Protein AF-A0A358A553-F1 (afdb_monomer_lite)

Sequence (236 aa):
MTRRLEPTVLLAAISPITIALVAGAVALILLLSGSLIAAIVIGIAVYVLRVLVSRLIAAHIAALPRRIDPFALREPWRFFVRDAIRARTRFTDALTDTEPGPLRDRLLEIGESLDIGVEQAWEAAQRGQQLTDARRRIDGSQLQRQLDGLEAADPRRSGLEAQLATHGRLAEREERARSELESLDVRLDEAVARVTELGTRVGGVAELDEVAASIGFVVRELEALRLGLDDVEGAA

pLDDT: mean 80.27, std 17.83, range [30.33, 97.06]

Secondary structure (DSSP, 8-state):
---PPP--SSSSSS-HHHHHHHHHHHHHHHHHH--HHHHHHHHHHHHHHHHHHHHHHHHHHHTS-----GGGSPTTHHHHHHHHHHHHHHHHHHHHTSPSSHHHHHHHHHHHHHHHHHHHHHHHHHHHHHHHHHHHTS-HHHHHHHHHTS-TT-TTHHHHHHHHHHHHHHHHHHHHHHHHHHHHHHHHHHHHHHHHHHHHSSS-HHHHHHHHHHHHHHHHHHHHHHHHHHTTGGG-

Structure (mmCIF, N/CA/C/O backbone):
data_AF-A0A358A553-F1
#
_entry.id   AF-A0A358A553-F1
#
loop_
_atom_site.group_PDB
_atom_site.id
_atom_site.type_symbol
_atom_site.label_atom_id
_atom_site.label_alt_id
_atom_site.label_comp_id
_atom_site.label_asym_id
_atom_site.label_entity_id
_atom_site.label_seq_id
_atom_site.pdbx_PDB_ins_code
_atom_site.Cartn_x
_atom_site.Cartn_y
_atom_site.Cartn_z
_atom_site.occupancy
_atom_site.B_iso_or_equiv
_atom_site.auth_seq_id
_atom_site.auth_comp_id
_atom_site.auth_asym_id
_atom_site.auth_atom_id
_atom_site.pdbx_PDB_model_num
ATOM 1 N N . MET A 1 1 ? 32.968 -28.328 -35.755 1.00 41.06 1 MET A N 1
ATOM 2 C CA . MET A 1 1 ? 32.320 -28.462 -34.432 1.00 41.06 1 MET A CA 1
ATOM 3 C C . MET A 1 1 ? 33.381 -28.358 -33.350 1.00 41.06 1 MET A C 1
ATOM 5 O O . MET A 1 1 ? 34.004 -29.358 -33.044 1.00 41.06 1 MET A O 1
ATOM 9 N N . THR A 1 2 ? 33.604 -27.161 -32.811 1.00 46.59 2 THR A N 1
ATOM 10 C CA . THR A 1 2 ? 34.372 -26.917 -31.575 1.00 46.59 2 THR A CA 1
ATOM 11 C C . THR A 1 2 ? 34.037 -25.499 -31.105 1.00 46.59 2 THR A C 1
ATOM 13 O O . THR A 1 2 ? 34.588 -24.525 -31.609 1.00 46.59 2 THR A O 1
ATOM 16 N N . ARG A 1 3 ? 33.087 -25.352 -30.172 1.00 39.88 3 ARG A N 1
ATOM 17 C CA . ARG A 1 3 ? 32.863 -24.080 -29.466 1.00 39.88 3 ARG A CA 1
ATOM 18 C C . ARG A 1 3 ? 33.442 -24.216 -28.066 1.00 39.88 3 ARG A C 1
ATOM 20 O O . ARG A 1 3 ? 32.987 -25.047 -27.288 1.00 39.88 3 ARG A O 1
ATOM 27 N N . ARG A 1 4 ? 34.484 -23.426 -27.804 1.00 46.41 4 ARG A N 1
ATOM 28 C CA . ARG A 1 4 ? 35.053 -23.203 -26.474 1.00 46.41 4 ARG A CA 1
ATOM 29 C C . ARG A 1 4 ? 33.987 -22.538 -25.601 1.00 46.41 4 ARG A C 1
ATOM 31 O O . ARG A 1 4 ? 33.329 -21.605 -26.054 1.00 46.41 4 ARG A O 1
ATOM 38 N N . LEU A 1 5 ? 33.820 -23.044 -24.386 1.00 45.94 5 LEU A N 1
ATOM 39 C CA . LEU A 1 5 ? 33.023 -22.429 -23.331 1.00 45.94 5 LEU A CA 1
ATOM 40 C C . LEU A 1 5 ? 33.953 -21.496 -22.548 1.00 45.94 5 LEU A C 1
ATOM 42 O O . LEU A 1 5 ? 34.931 -21.971 -21.972 1.00 45.94 5 LEU A O 1
ATOM 46 N N . GLU A 1 6 ? 33.676 -20.192 -22.551 1.00 47.84 6 GLU A N 1
ATOM 47 C CA . GLU A 1 6 ? 34.288 -19.256 -21.601 1.00 47.84 6 GLU A CA 1
ATOM 48 C C . GLU A 1 6 ? 33.412 -19.173 -20.336 1.00 47.84 6 GLU A C 1
ATOM 50 O O . GLU A 1 6 ? 32.193 -19.008 -20.456 1.00 47.84 6 GLU A O 1
ATOM 55 N N . PRO A 1 7 ? 33.985 -19.329 -19.127 1.00 48.62 7 PRO A N 1
ATOM 56 C CA . PRO A 1 7 ? 33.238 -19.353 -17.880 1.00 48.62 7 PRO A CA 1
ATOM 57 C C . PRO A 1 7 ? 33.255 -17.966 -17.229 1.00 48.62 7 PRO A C 1
ATOM 59 O O . PRO A 1 7 ? 34.230 -17.601 -16.580 1.00 48.62 7 PRO A O 1
ATOM 62 N N . THR A 1 8 ? 32.170 -17.198 -17.343 1.00 49.09 8 THR A N 1
ATOM 63 C CA . THR A 1 8 ? 32.110 -15.896 -16.642 1.00 49.09 8 THR A CA 1
ATOM 64 C C . THR A 1 8 ? 30.758 -15.552 -16.023 1.00 49.09 8 THR A C 1
ATOM 66 O O . THR A 1 8 ? 30.553 -14.416 -15.615 1.00 49.09 8 THR A O 1
ATOM 69 N N . VAL A 1 9 ? 29.836 -16.512 -15.881 1.00 42.75 9 VAL A N 1
ATOM 70 C CA . VAL A 1 9 ? 28.486 -16.228 -15.336 1.00 42.75 9 VAL A CA 1
ATOM 71 C C . VAL A 1 9 ? 28.187 -16.948 -14.010 1.00 42.75 9 VAL A C 1
ATOM 73 O O . VAL A 1 9 ? 27.066 -16.914 -13.523 1.00 42.75 9 VAL A O 1
ATOM 76 N N . LEU A 1 10 ? 29.173 -17.578 -13.366 1.00 39.72 10 LEU A N 1
ATOM 77 C CA . LEU A 1 10 ? 28.919 -18.444 -12.200 1.00 39.72 10 LEU A CA 1
ATOM 78 C C . LEU A 1 10 ? 29.155 -17.831 -10.807 1.00 39.72 10 LEU A C 1
ATOM 80 O O . LEU A 1 10 ? 29.128 -18.577 -9.834 1.00 39.72 10 LEU A O 1
ATOM 84 N N . LEU A 1 11 ? 29.375 -16.518 -10.649 1.00 43.28 11 LEU A N 1
ATOM 85 C CA . LEU A 1 11 ? 29.929 -16.014 -9.375 1.00 43.28 11 LEU A CA 1
ATOM 86 C C . LEU A 1 11 ? 29.225 -14.843 -8.677 1.00 43.28 11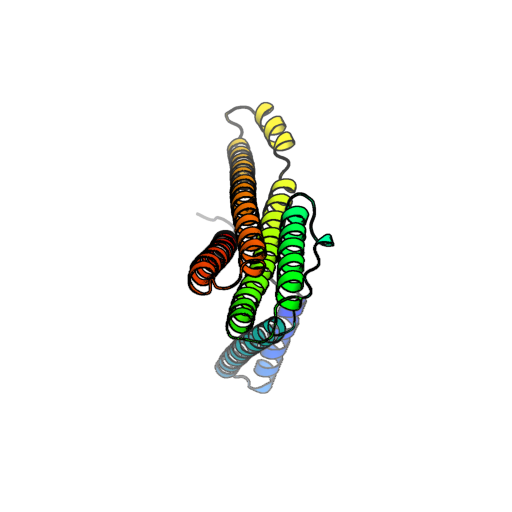 LEU A C 1
ATOM 88 O O . LEU A 1 11 ? 29.821 -14.245 -7.789 1.00 43.28 11 LEU A O 1
ATOM 92 N N . ALA A 1 12 ? 27.960 -14.544 -8.980 1.00 40.78 12 ALA A N 1
ATOM 93 C CA . ALA A 1 12 ? 27.277 -13.403 -8.346 1.00 40.78 12 ALA A CA 1
ATOM 94 C C . ALA A 1 12 ? 26.090 -13.740 -7.419 1.0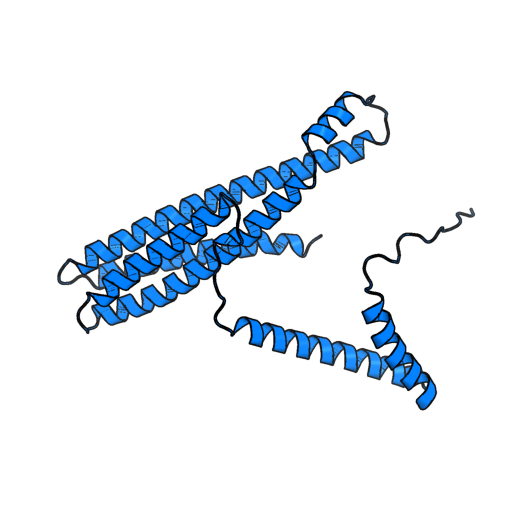0 40.78 12 ALA A C 1
ATOM 96 O O . ALA A 1 12 ? 25.469 -12.823 -6.896 1.00 40.78 12 ALA A O 1
ATOM 97 N N . ALA A 1 13 ? 25.790 -15.018 -7.156 1.00 38.72 13 ALA A N 1
ATOM 98 C CA . ALA A 1 13 ? 24.694 -15.416 -6.251 1.00 38.72 13 ALA A CA 1
ATOM 99 C C . ALA A 1 13 ? 25.147 -16.258 -5.047 1.00 38.72 13 ALA A C 1
ATOM 101 O O . ALA A 1 13 ? 24.328 -16.851 -4.348 1.00 38.72 13 ALA A O 1
ATOM 102 N N . ILE A 1 14 ? 26.453 -16.329 -4.785 1.00 47.97 14 ILE A N 1
ATOM 103 C CA . ILE A 1 14 ? 26.984 -17.148 -3.701 1.00 47.97 14 ILE A CA 1
ATOM 104 C C . ILE A 1 14 ? 27.900 -16.280 -2.847 1.00 47.97 14 ILE A C 1
ATOM 106 O O . ILE A 1 14 ? 29.027 -15.974 -3.226 1.00 47.97 14 ILE A O 1
ATOM 110 N N . SER A 1 15 ? 27.378 -15.829 -1.705 1.00 40.12 15 SER A N 1
ATOM 111 C CA . SER A 1 15 ? 28.158 -15.060 -0.740 1.00 40.12 15 SER A CA 1
ATOM 112 C C . SER A 1 15 ? 29.440 -15.838 -0.382 1.00 40.12 15 SER A C 1
ATOM 114 O O . SER A 1 15 ? 29.362 -17.004 0.015 1.00 40.12 15 SER A O 1
ATOM 116 N N . PRO A 1 16 ? 30.638 -15.241 -0.509 1.00 49.41 16 PRO A N 1
ATOM 117 C CA . PRO A 1 16 ? 31.898 -15.939 -0.241 1.00 49.41 16 PRO A CA 1
ATOM 118 C C . PRO A 1 16 ? 31.993 -16.469 1.200 1.00 49.41 16 PRO A C 1
ATOM 120 O O . PRO A 1 16 ? 32.676 -17.458 1.457 1.00 49.41 16 PRO A O 1
ATOM 123 N N . ILE A 1 17 ? 31.240 -15.878 2.132 1.00 50.25 17 ILE A N 1
ATOM 124 C CA . ILE A 1 17 ? 31.175 -16.310 3.533 1.00 50.25 17 ILE A CA 1
ATOM 125 C C . ILE A 1 17 ? 30.338 -17.595 3.687 1.00 50.25 17 ILE A C 1
ATOM 127 O O . ILE A 1 17 ? 30.673 -18.456 4.502 1.00 50.25 17 ILE A O 1
ATOM 131 N N . THR A 1 18 ? 29.283 -17.784 2.884 1.00 48.06 18 THR A N 1
ATOM 132 C CA . THR A 1 18 ? 28.439 -18.991 2.953 1.00 48.06 18 THR A CA 1
ATOM 133 C C . THR A 1 18 ? 29.083 -20.195 2.273 1.00 48.06 18 THR A C 1
ATOM 135 O O . THR A 1 18 ? 28.942 -21.305 2.788 1.00 48.06 18 THR A O 1
ATOM 138 N N . ILE A 1 19 ? 29.852 -20.000 1.191 1.00 51.81 19 ILE A N 1
ATOM 139 C CA . ILE A 1 19 ? 30.684 -21.080 0.625 1.00 51.81 19 ILE A CA 1
ATOM 140 C C . ILE A 1 19 ? 31.741 -21.505 1.637 1.00 51.81 19 ILE A C 1
ATOM 142 O O . ILE A 1 19 ? 31.897 -22.697 1.865 1.00 51.81 19 ILE A O 1
ATOM 146 N N . ALA A 1 20 ? 32.437 -20.559 2.273 1.00 51.41 20 ALA A N 1
ATOM 147 C CA . ALA A 1 20 ? 33.510 -20.882 3.210 1.00 51.41 20 ALA A CA 1
ATOM 148 C C . ALA A 1 20 ? 33.021 -21.724 4.404 1.00 51.41 20 ALA A C 1
ATOM 150 O O . ALA A 1 20 ? 33.691 -22.677 4.797 1.00 51.41 20 ALA A O 1
ATOM 151 N N . LEU A 1 21 ? 31.829 -21.436 4.941 1.00 52.09 21 LEU A N 1
ATOM 152 C CA . LEU A 1 21 ? 31.264 -22.186 6.069 1.00 52.09 21 LEU A CA 1
ATOM 153 C C . LEU A 1 21 ? 30.728 -23.571 5.672 1.00 52.09 21 LEU A C 1
ATOM 155 O O . LEU A 1 21 ? 30.962 -24.544 6.389 1.00 52.09 21 LEU A O 1
ATOM 159 N N . VAL A 1 22 ? 30.049 -23.691 4.526 1.00 49.41 22 VAL A N 1
ATOM 160 C CA . VAL A 1 22 ? 29.515 -24.984 4.054 1.00 49.41 22 VAL A CA 1
ATOM 161 C C . VAL A 1 22 ? 30.633 -25.878 3.506 1.00 49.41 22 VAL A C 1
ATOM 163 O O . VAL A 1 22 ? 30.685 -27.062 3.833 1.00 49.41 22 VAL A O 1
ATOM 166 N N . ALA A 1 23 ? 31.579 -25.321 2.746 1.00 52.16 23 ALA A N 1
ATOM 167 C CA . ALA A 1 23 ? 32.750 -26.049 2.262 1.00 52.16 23 ALA A CA 1
ATOM 168 C C . ALA A 1 23 ? 33.691 -26.445 3.410 1.00 52.16 23 ALA A C 1
ATOM 170 O O . ALA A 1 23 ? 34.224 -27.552 3.395 1.00 52.16 23 ALA A O 1
ATOM 171 N N . GLY A 1 24 ? 33.842 -25.596 4.435 1.00 52.06 24 GLY A N 1
ATOM 172 C CA . GLY A 1 24 ? 34.620 -25.907 5.636 1.00 52.06 24 GLY A CA 1
ATOM 173 C C . GLY A 1 24 ? 34.057 -27.094 6.424 1.00 52.06 24 GLY A C 1
ATOM 174 O O . GLY A 1 24 ? 34.815 -27.975 6.827 1.00 52.06 24 GLY A O 1
ATOM 175 N N . ALA A 1 25 ? 32.731 -27.176 6.578 1.00 49.19 25 ALA A N 1
ATOM 176 C CA . ALA A 1 25 ? 32.076 -28.298 7.254 1.00 49.19 25 ALA A CA 1
ATOM 177 C C . ALA A 1 25 ? 32.170 -29.610 6.451 1.00 49.19 25 ALA A C 1
ATOM 179 O O . ALA A 1 25 ? 32.475 -30.661 7.013 1.00 49.19 25 ALA A O 1
ATOM 180 N N . VAL A 1 26 ? 31.971 -29.553 5.128 1.00 50.72 26 VAL A N 1
ATOM 181 C CA . VAL A 1 26 ? 32.070 -30.726 4.238 1.00 50.72 26 VAL A CA 1
ATOM 182 C C . VAL A 1 26 ? 33.511 -31.246 4.145 1.00 50.72 26 VAL A C 1
ATOM 184 O O . VAL A 1 26 ? 33.726 -32.457 4.204 1.00 50.72 26 VAL A O 1
ATOM 187 N N . ALA A 1 27 ? 34.509 -30.357 4.073 1.00 52.94 27 ALA A N 1
ATOM 188 C CA . ALA A 1 27 ? 35.923 -30.732 4.044 1.00 52.94 27 ALA A CA 1
ATOM 189 C C . ALA A 1 27 ? 36.384 -31.387 5.357 1.00 52.94 27 ALA A C 1
ATOM 191 O O . ALA A 1 27 ? 37.086 -32.396 5.315 1.00 52.94 27 ALA A O 1
ATOM 192 N N . LEU A 1 28 ? 35.945 -30.872 6.514 1.00 50.81 28 LEU A N 1
ATOM 193 C CA . LEU A 1 28 ? 36.276 -31.432 7.830 1.00 50.81 28 LEU A CA 1
ATOM 194 C C . LEU A 1 28 ? 35.723 -32.860 8.004 1.00 50.81 28 LEU A C 1
ATOM 196 O O . LEU A 1 28 ? 36.397 -33.727 8.552 1.00 50.81 28 LEU A O 1
ATOM 200 N N . ILE A 1 29 ? 34.525 -33.132 7.478 1.00 52.00 29 ILE A N 1
ATOM 201 C CA . ILE A 1 29 ? 33.874 -34.451 7.547 1.00 52.00 29 ILE A CA 1
ATOM 202 C C . ILE A 1 29 ? 34.484 -35.449 6.552 1.00 52.00 29 ILE A C 1
ATOM 204 O O . ILE A 1 29 ? 34.657 -36.623 6.893 1.00 52.00 29 ILE A O 1
ATOM 208 N N . LEU A 1 30 ? 34.849 -35.003 5.345 1.00 53.88 30 LEU A N 1
ATOM 209 C CA . LEU A 1 30 ? 35.589 -35.822 4.375 1.00 53.88 30 LEU A CA 1
ATOM 210 C C . LEU A 1 30 ? 36.968 -36.228 4.917 1.00 53.88 30 LEU A C 1
ATOM 212 O O . LEU A 1 30 ? 37.361 -37.381 4.752 1.00 53.88 30 LEU A O 1
ATOM 216 N N . LEU A 1 31 ? 37.655 -35.318 5.621 1.00 54.09 31 LEU A N 1
ATOM 217 C CA . LEU A 1 31 ? 38.932 -35.577 6.300 1.00 54.09 31 LEU A CA 1
ATOM 218 C C . LEU A 1 31 ? 38.806 -36.554 7.481 1.00 54.09 31 LEU A C 1
ATOM 220 O O . LEU A 1 31 ? 39.703 -37.366 7.687 1.00 54.09 31 LEU A O 1
ATOM 224 N N . LEU A 1 32 ? 37.710 -36.495 8.245 1.00 55.97 32 LEU A N 1
ATOM 225 C CA . LEU A 1 32 ? 37.510 -37.326 9.442 1.00 55.97 32 LEU A CA 1
ATOM 226 C C . LEU A 1 32 ? 36.937 -38.724 9.159 1.00 55.97 32 LEU A C 1
ATOM 228 O O . LEU A 1 32 ? 37.190 -39.639 9.936 1.00 55.97 32 LEU A O 1
ATOM 232 N N . SER A 1 33 ? 36.151 -38.905 8.092 1.00 58.12 33 SER A N 1
ATOM 233 C CA . SER A 1 33 ? 35.397 -40.153 7.862 1.00 58.12 33 SER A CA 1
ATOM 234 C C . SER A 1 33 ? 35.806 -40.940 6.617 1.00 58.12 33 SER A C 1
ATOM 236 O O . SER A 1 33 ? 35.453 -42.113 6.506 1.00 58.12 33 SER A O 1
ATOM 238 N N . GLY A 1 34 ? 36.500 -40.315 5.655 1.00 60.00 34 GLY A N 1
ATOM 239 C CA . GLY A 1 34 ? 36.877 -40.940 4.381 1.00 60.00 34 GLY A CA 1
ATOM 240 C C . GLY A 1 34 ? 35.696 -41.387 3.504 1.00 60.00 34 GLY A C 1
ATOM 241 O O . GLY A 1 34 ? 35.904 -42.028 2.477 1.00 60.00 34 GLY A O 1
ATOM 242 N N . SER A 1 35 ? 34.454 -41.065 3.886 1.00 67.00 35 SER A N 1
ATOM 243 C CA . SER A 1 35 ? 33.239 -41.562 3.239 1.00 67.00 35 SER A CA 1
ATOM 244 C C . SER A 1 35 ? 32.467 -40.433 2.562 1.00 67.00 35 SER A C 1
ATOM 246 O O . SER A 1 35 ? 31.868 -39.573 3.211 1.00 67.00 35 SER A O 1
ATOM 248 N N . LEU A 1 36 ? 32.435 -40.478 1.228 1.00 67.81 36 LEU A N 1
ATOM 249 C CA . LEU A 1 36 ? 31.678 -39.544 0.389 1.00 67.81 36 LEU A CA 1
ATOM 250 C C . LEU A 1 36 ? 30.172 -39.588 0.699 1.00 67.81 36 LEU A C 1
ATOM 252 O O . LEU A 1 36 ? 29.506 -38.556 0.707 1.00 67.81 36 LEU A O 1
ATOM 256 N N . ILE A 1 37 ? 29.646 -40.775 1.011 1.00 70.81 37 ILE A N 1
ATOM 257 C CA . ILE A 1 37 ? 28.231 -40.966 1.348 1.00 70.81 37 ILE A CA 1
ATOM 258 C C . ILE A 1 37 ? 27.914 -40.287 2.687 1.00 70.81 37 ILE A C 1
ATOM 260 O O . ILE A 1 37 ? 26.914 -39.578 2.788 1.00 70.81 37 ILE A O 1
ATOM 264 N N . ALA A 1 38 ? 28.787 -40.430 3.693 1.00 65.12 38 ALA A N 1
ATOM 265 C CA . ALA A 1 38 ? 28.605 -39.774 4.989 1.00 65.12 38 ALA A CA 1
ATOM 266 C C . ALA A 1 38 ? 28.632 -38.242 4.860 1.00 65.12 38 ALA A C 1
ATOM 268 O O . ALA A 1 38 ? 27.791 -37.558 5.444 1.00 65.12 38 ALA A O 1
ATOM 269 N N . ALA A 1 39 ? 29.538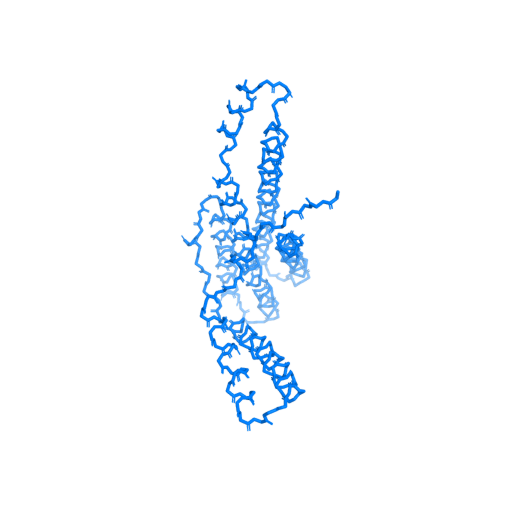 -37.703 4.038 1.00 64.44 39 ALA A N 1
ATOM 270 C CA . ALA A 1 39 ? 29.623 -36.268 3.775 1.00 64.44 39 ALA A CA 1
ATOM 271 C C . ALA A 1 39 ? 28.355 -35.710 3.102 1.00 64.44 39 ALA A C 1
ATOM 273 O O . ALA A 1 39 ? 27.862 -34.657 3.506 1.00 64.44 39 ALA A O 1
ATOM 274 N N . ILE A 1 40 ? 27.789 -36.429 2.124 1.00 68.69 40 ILE A N 1
ATOM 275 C CA . ILE A 1 40 ? 26.539 -36.035 1.453 1.00 68.69 40 ILE A CA 1
ATOM 276 C C . ILE A 1 40 ? 25.366 -36.051 2.438 1.00 68.69 40 ILE A C 1
ATOM 278 O O . ILE A 1 40 ? 24.621 -35.075 2.518 1.00 68.69 40 ILE A O 1
ATOM 282 N N . VAL A 1 41 ? 25.215 -37.125 3.220 1.00 69.88 41 VAL A N 1
ATOM 283 C CA . VAL A 1 41 ? 24.112 -37.263 4.186 1.00 69.88 41 VAL A CA 1
ATOM 284 C C . VAL A 1 41 ? 24.161 -36.154 5.236 1.00 69.88 41 VAL A C 1
ATOM 286 O O . VAL A 1 41 ? 23.136 -35.536 5.524 1.00 69.88 41 VAL A O 1
ATOM 289 N N . ILE A 1 42 ? 25.346 -35.847 5.767 1.00 70.94 42 ILE A N 1
ATOM 290 C CA . ILE A 1 42 ? 25.500 -34.780 6.761 1.00 70.94 42 ILE A CA 1
ATOM 291 C C . ILE A 1 42 ? 25.271 -33.404 6.126 1.00 70.94 42 ILE A C 1
ATOM 293 O O . ILE A 1 42 ? 24.592 -32.571 6.722 1.00 70.94 42 ILE A O 1
ATOM 297 N N . GLY A 1 43 ? 25.757 -33.168 4.904 1.00 68.69 43 GLY A N 1
ATOM 298 C CA . GLY A 1 43 ? 25.498 -31.925 4.173 1.00 68.69 43 GLY A CA 1
ATOM 299 C C . GLY A 1 43 ? 24.001 -31.666 3.968 1.00 68.69 43 GLY A C 1
ATOM 300 O O . GLY A 1 43 ? 23.520 -30.563 4.236 1.00 68.69 43 GLY A O 1
ATOM 301 N N . ILE A 1 44 ? 23.247 -32.699 3.576 1.00 72.12 44 ILE A N 1
ATOM 302 C CA . ILE A 1 44 ? 21.785 -32.630 3.445 1.00 72.12 44 ILE A CA 1
ATOM 303 C C . ILE A 1 44 ? 21.136 -32.369 4.811 1.00 72.12 44 ILE A C 1
ATOM 305 O O . ILE A 1 44 ? 20.299 -31.475 4.923 1.00 72.12 44 ILE A O 1
ATOM 309 N N . ALA A 1 45 ? 21.542 -33.091 5.859 1.00 70.25 45 ALA A N 1
ATOM 310 C CA . ALA A 1 45 ? 20.987 -32.928 7.203 1.00 70.25 45 ALA A CA 1
ATOM 311 C C . ALA A 1 45 ? 21.203 -31.509 7.758 1.00 70.25 45 ALA A C 1
ATOM 313 O O . ALA A 1 45 ? 20.274 -30.909 8.296 1.00 70.25 45 ALA A O 1
ATOM 314 N N . VAL A 1 46 ? 22.396 -30.937 7.572 1.00 77.00 46 VAL A N 1
ATOM 315 C CA . VAL A 1 46 ? 22.719 -29.560 7.976 1.00 77.00 46 VAL A CA 1
ATOM 316 C C . VAL A 1 46 ? 21.890 -28.547 7.189 1.00 77.00 46 VAL A C 1
ATOM 318 O O . VAL A 1 46 ? 21.367 -27.600 7.776 1.00 77.00 46 VAL A O 1
ATOM 321 N N . TYR A 1 47 ? 21.724 -28.741 5.877 1.00 68.94 47 TYR A N 1
ATOM 322 C CA . TYR A 1 47 ? 20.896 -27.856 5.059 1.00 68.94 47 TYR A CA 1
ATOM 323 C C . TYR A 1 47 ? 19.427 -27.884 5.501 1.00 68.94 47 TYR A C 1
ATOM 325 O O . TYR A 1 47 ? 18.835 -26.825 5.714 1.00 68.94 47 TYR A O 1
ATOM 333 N N . VAL A 1 48 ? 18.858 -29.076 5.708 1.00 76.88 48 VAL A N 1
ATOM 334 C CA . VAL A 1 48 ? 17.478 -29.247 6.191 1.00 76.88 48 VAL A CA 1
ATOM 335 C C . VAL A 1 48 ? 17.303 -28.614 7.570 1.00 76.88 48 VAL A C 1
ATOM 337 O O . VAL A 1 48 ? 16.366 -27.842 7.773 1.00 76.88 48 VAL A O 1
ATOM 340 N N . LEU A 1 49 ? 18.230 -28.867 8.497 1.00 77.25 49 LEU A N 1
ATOM 341 C CA . LEU A 1 49 ? 18.209 -28.272 9.831 1.00 77.25 49 LEU A CA 1
ATOM 342 C C . LEU A 1 49 ? 18.253 -26.742 9.763 1.00 77.25 49 LEU A C 1
ATOM 344 O O . LEU A 1 49 ? 17.470 -26.074 10.433 1.00 77.25 49 LEU A O 1
ATOM 348 N N . ARG A 1 50 ? 19.112 -26.175 8.910 1.00 78.69 50 ARG A N 1
ATOM 349 C CA . ARG A 1 50 ? 19.191 -24.725 8.700 1.00 78.69 50 ARG A CA 1
ATOM 350 C C . ARG A 1 50 ? 17.870 -24.165 8.190 1.00 78.69 50 ARG A C 1
ATOM 352 O O . ARG A 1 50 ? 17.414 -23.157 8.710 1.00 78.69 50 ARG A O 1
ATOM 359 N N . VAL A 1 51 ? 17.256 -24.803 7.193 1.00 74.88 51 VAL A N 1
ATOM 360 C CA . VAL A 1 51 ? 15.970 -24.357 6.631 1.00 74.88 51 VAL A CA 1
ATOM 361 C C . VAL A 1 51 ? 14.875 -24.376 7.699 1.00 74.88 51 VAL A C 1
ATOM 363 O O . VAL A 1 51 ? 14.113 -23.415 7.801 1.00 74.88 51 VAL A O 1
ATOM 366 N N . LEU A 1 52 ? 14.827 -25.415 8.535 1.00 78.94 52 LEU A N 1
ATOM 367 C CA . LEU A 1 52 ? 13.885 -25.501 9.654 1.00 78.94 52 LEU A CA 1
ATOM 368 C C . LEU A 1 52 ? 14.130 -24.398 10.692 1.00 78.94 52 LEU A C 1
ATOM 370 O O . LEU A 1 52 ? 13.193 -23.702 11.072 1.00 78.94 52 LEU A O 1
ATOM 374 N N . VAL A 1 53 ? 15.384 -24.176 11.093 1.00 76.31 53 VAL A N 1
ATOM 375 C CA . VAL A 1 53 ? 15.761 -23.111 12.036 1.00 76.31 53 VAL A CA 1
ATOM 376 C C . VAL A 1 53 ? 15.449 -21.726 11.467 1.00 76.31 53 VAL A C 1
ATOM 378 O O . VAL A 1 53 ? 14.878 -20.896 12.166 1.00 76.31 53 VAL A O 1
ATOM 381 N N . SER A 1 54 ? 15.752 -21.469 10.194 1.00 69.31 54 SER A N 1
ATOM 382 C CA . SER A 1 54 ? 15.418 -20.203 9.534 1.00 69.31 54 SER A CA 1
ATOM 383 C C . SER A 1 54 ? 13.910 -19.965 9.484 1.00 69.31 54 SER A C 1
ATOM 385 O O . SER A 1 54 ? 13.481 -18.841 9.724 1.00 69.31 54 SER A O 1
ATOM 387 N N . ARG A 1 55 ? 13.099 -21.003 9.239 1.00 71.94 55 ARG A N 1
ATOM 388 C CA . ARG A 1 55 ? 11.632 -20.895 9.295 1.00 71.94 55 ARG A CA 1
ATOM 389 C C . ARG A 1 55 ? 11.125 -20.600 10.705 1.00 71.94 55 ARG A C 1
ATOM 391 O O . ARG A 1 55 ? 10.256 -19.750 10.856 1.00 71.94 55 ARG A O 1
ATOM 398 N N . LEU A 1 56 ? 11.682 -21.248 11.727 1.00 68.19 56 LEU A N 1
ATOM 399 C CA . LEU A 1 56 ? 11.317 -21.000 13.126 1.00 68.19 56 LEU A CA 1
ATOM 400 C C . LEU A 1 56 ? 11.693 -19.585 13.576 1.00 68.19 56 LEU A C 1
ATOM 402 O O . LEU A 1 56 ? 10.887 -18.907 14.204 1.00 68.19 56 LEU A O 1
ATOM 406 N N . ILE A 1 57 ? 12.890 -19.115 13.220 1.00 68.94 57 ILE A N 1
ATOM 407 C CA . ILE A 1 57 ? 13.337 -17.748 13.511 1.00 68.94 57 ILE A CA 1
ATOM 408 C C . ILE A 1 57 ? 12.467 -16.733 12.764 1.00 68.94 57 ILE A C 1
ATOM 410 O O . ILE A 1 57 ? 12.046 -15.752 13.364 1.00 68.94 57 ILE A O 1
ATOM 414 N N . ALA A 1 58 ? 12.146 -16.972 11.489 1.00 63.47 58 ALA A N 1
ATOM 415 C CA . ALA A 1 58 ? 11.244 -16.109 10.730 1.00 63.47 58 ALA A CA 1
ATOM 416 C C . ALA A 1 58 ? 9.849 -16.039 11.371 1.00 63.47 58 ALA A C 1
ATOM 418 O O . ALA A 1 58 ? 9.306 -14.948 11.509 1.00 63.47 58 ALA A O 1
ATOM 419 N N . ALA A 1 59 ? 9.308 -17.172 11.833 1.00 64.62 59 ALA A N 1
ATOM 420 C CA . ALA A 1 59 ? 8.038 -17.217 12.555 1.00 64.62 59 ALA A CA 1
ATOM 421 C C . ALA A 1 59 ? 8.104 -16.474 13.901 1.00 64.62 59 ALA A C 1
ATOM 423 O O . ALA A 1 59 ? 7.175 -15.759 14.258 1.00 64.62 59 ALA A O 1
ATOM 424 N N . HIS A 1 60 ? 9.215 -16.590 14.634 1.00 54.38 60 HIS A N 1
ATOM 425 C CA . HIS A 1 60 ? 9.404 -15.891 15.906 1.00 54.38 60 HIS A CA 1
ATOM 426 C C . HIS A 1 60 ? 9.579 -14.375 15.726 1.00 54.38 60 HIS A C 1
ATOM 428 O O . HIS A 1 60 ? 9.007 -13.592 16.475 1.00 54.38 60 HIS A O 1
ATOM 434 N N . ILE A 1 61 ? 10.325 -13.949 14.705 1.00 58.44 61 ILE A N 1
ATOM 435 C CA . ILE A 1 61 ? 10.476 -12.532 14.348 1.00 58.44 61 ILE A CA 1
ATOM 436 C C . ILE A 1 61 ? 9.145 -11.958 13.847 1.00 58.44 61 ILE A C 1
ATOM 438 O O . ILE A 1 61 ? 8.828 -10.814 14.157 1.00 58.44 61 ILE A O 1
ATOM 442 N N . ALA A 1 62 ? 8.348 -12.747 13.123 1.00 56.62 62 ALA A N 1
ATOM 443 C CA . ALA A 1 62 ? 6.995 -12.364 12.727 1.00 56.62 62 ALA A CA 1
ATOM 444 C C . ALA A 1 62 ? 6.040 -12.201 13.925 1.00 56.62 62 ALA A C 1
ATOM 446 O O . ALA A 1 62 ? 5.071 -11.463 13.811 1.00 56.62 62 ALA A O 1
ATOM 447 N N . ALA A 1 63 ? 6.325 -12.843 15.064 1.00 50.94 63 ALA A N 1
ATOM 448 C CA . ALA A 1 63 ? 5.535 -12.734 16.291 1.00 50.94 63 ALA A CA 1
ATOM 449 C C . ALA A 1 63 ? 5.910 -11.530 17.183 1.00 50.94 63 ALA A C 1
ATOM 451 O O . ALA A 1 63 ? 5.233 -11.275 18.178 1.00 50.94 63 ALA A O 1
ATOM 452 N N . LEU A 1 64 ? 6.987 -10.795 16.875 1.00 48.75 64 LEU A N 1
ATOM 453 C CA . LEU A 1 64 ? 7.320 -9.558 17.587 1.00 48.75 64 LEU A CA 1
ATOM 454 C C . LEU A 1 64 ? 6.392 -8.419 17.126 1.00 48.75 64 LEU A C 1
ATOM 456 O O . LEU A 1 64 ? 6.130 -8.326 15.926 1.00 48.75 64 LEU A O 1
ATOM 460 N N . PRO A 1 65 ? 5.960 -7.503 18.022 1.00 50.72 65 PRO A N 1
ATOM 461 C CA . PRO A 1 65 ? 5.156 -6.347 17.633 1.00 50.72 65 PRO A CA 1
ATOM 462 C C . PRO A 1 65 ? 5.923 -5.518 16.600 1.00 50.72 65 PRO A C 1
ATOM 464 O O . PRO A 1 65 ? 6.941 -4.889 16.917 1.00 50.72 65 PRO A O 1
ATOM 467 N N . ARG A 1 66 ? 5.480 -5.547 15.340 1.00 64.06 66 ARG A N 1
ATOM 468 C CA . ARG A 1 66 ? 6.146 -4.815 14.263 1.00 64.06 66 ARG A CA 1
ATOM 469 C C . ARG A 1 66 ? 5.948 -3.325 14.485 1.00 64.06 66 ARG A C 1
ATOM 471 O O . ARG A 1 66 ? 4.834 -2.812 14.469 1.00 64.06 66 ARG A O 1
ATOM 478 N N . ARG A 1 67 ? 7.052 -2.602 14.673 1.00 71.25 67 ARG A N 1
ATOM 479 C CA . ARG A 1 67 ? 7.022 -1.139 14.685 1.00 71.25 67 ARG A CA 1
ATOM 480 C C . ARG A 1 67 ? 6.747 -0.641 13.270 1.00 71.25 67 ARG A C 1
ATOM 482 O O . ARG A 1 67 ? 7.621 -0.718 12.412 1.00 71.25 67 ARG A O 1
ATOM 489 N N . ILE A 1 68 ? 5.538 -0.136 13.050 1.00 85.62 68 ILE A N 1
ATOM 490 C CA . ILE A 1 68 ? 5.180 0.597 11.837 1.00 85.62 68 ILE A CA 1
ATOM 491 C C . ILE A 1 68 ? 5.875 1.960 11.902 1.00 85.62 68 ILE A C 1
ATOM 493 O O . ILE A 1 68 ? 5.592 2.755 12.799 1.00 85.62 68 ILE A O 1
ATOM 497 N N . ASP A 1 69 ? 6.793 2.218 10.970 1.00 87.50 69 ASP A N 1
ATOM 498 C CA . ASP A 1 69 ? 7.471 3.509 10.822 1.00 87.50 69 ASP A CA 1
ATOM 499 C C . ASP A 1 69 ? 7.116 4.147 9.469 1.00 87.50 69 ASP A C 1
ATOM 501 O O . ASP A 1 69 ? 7.783 3.887 8.463 1.00 87.50 69 ASP A O 1
ATOM 505 N N . PRO A 1 70 ? 6.098 5.025 9.418 1.00 88.69 70 PRO A N 1
ATOM 506 C CA . PRO A 1 70 ? 5.688 5.676 8.177 1.00 88.69 70 PRO A CA 1
ATOM 507 C C . PRO A 1 70 ? 6.798 6.515 7.528 1.00 88.69 70 PRO A C 1
ATOM 509 O O . PRO A 1 70 ? 6.757 6.758 6.324 1.00 88.69 70 PRO A O 1
ATOM 512 N N . PHE A 1 71 ? 7.788 6.985 8.296 1.00 89.25 71 PHE A N 1
ATOM 513 C CA . PHE A 1 71 ? 8.838 7.871 7.788 1.00 89.25 71 PHE A CA 1
ATOM 514 C C . PHE A 1 71 ? 9.958 7.134 7.057 1.00 89.25 71 PHE A C 1
ATOM 516 O O . PHE A 1 71 ? 10.722 7.775 6.333 1.00 89.25 71 PHE A O 1
ATOM 523 N N . ALA A 1 72 ? 10.018 5.807 7.169 1.00 91.12 72 ALA A N 1
ATOM 524 C CA . ALA A 1 72 ? 10.858 4.987 6.303 1.00 91.12 72 ALA A CA 1
ATOM 525 C C . ALA A 1 72 ? 10.354 4.977 4.843 1.00 91.12 72 ALA A C 1
ATOM 527 O O . ALA A 1 72 ? 11.106 4.619 3.929 1.00 91.12 72 ALA A O 1
ATOM 528 N N . LEU A 1 73 ? 9.108 5.410 4.607 1.00 94.38 73 LEU A N 1
ATOM 529 C CA . LEU A 1 73 ? 8.527 5.537 3.276 1.00 94.38 73 LEU A CA 1
ATOM 530 C C . LEU A 1 73 ? 8.601 6.966 2.725 1.00 94.38 73 LEU A C 1
ATOM 532 O O . LEU A 1 73 ? 8.582 7.969 3.444 1.00 94.38 73 LEU A O 1
ATOM 536 N N . ARG A 1 74 ? 8.656 7.049 1.398 1.00 95.25 74 ARG A N 1
ATOM 537 C CA . ARG A 1 74 ? 8.569 8.278 0.608 1.00 95.25 74 ARG A CA 1
ATOM 538 C C . ARG A 1 74 ? 7.123 8.513 0.180 1.00 95.25 74 ARG A C 1
ATOM 540 O O . ARG A 1 74 ? 6.306 7.596 0.167 1.00 95.25 74 ARG A O 1
ATOM 547 N N . GLU A 1 75 ? 6.815 9.747 -0.205 1.00 94.62 75 GLU A N 1
ATOM 548 C CA . GLU A 1 75 ? 5.532 10.031 -0.851 1.00 94.62 75 GLU A CA 1
ATOM 549 C C . GLU A 1 75 ? 5.447 9.330 -2.222 1.00 94.62 75 GLU A C 1
ATOM 551 O O . GLU A 1 75 ? 6.466 9.277 -2.928 1.00 94.62 75 GLU A O 1
ATOM 556 N N . PRO A 1 76 ? 4.266 8.807 -2.614 1.00 94.62 76 PRO A N 1
ATOM 557 C CA . PRO A 1 76 ? 2.971 8.900 -1.915 1.00 94.62 76 PRO A CA 1
ATOM 558 C C . PRO A 1 76 ? 2.717 7.792 -0.874 1.00 94.62 76 PRO A C 1
ATOM 560 O O . PRO A 1 76 ? 1.759 7.863 -0.119 1.00 94.62 76 PRO A O 1
ATOM 563 N N . TRP A 1 77 ? 3.555 6.759 -0.795 1.00 96.44 77 TRP A N 1
ATOM 564 C CA . TRP A 1 77 ? 3.308 5.568 0.034 1.00 96.44 77 TRP A CA 1
ATOM 565 C C . TRP A 1 77 ? 3.162 5.871 1.524 1.00 96.44 77 TRP A C 1
ATOM 567 O O . TRP A 1 77 ? 2.338 5.277 2.216 1.00 96.44 77 TRP A O 1
ATOM 577 N N . ARG A 1 78 ? 3.934 6.845 2.010 1.00 96.75 78 ARG A N 1
ATOM 578 C CA . ARG A 1 78 ? 3.840 7.334 3.386 1.00 96.75 78 ARG A CA 1
ATOM 579 C C . ARG A 1 78 ? 2.452 7.876 3.732 1.00 96.75 78 ARG A C 1
ATOM 581 O O . ARG A 1 78 ? 2.030 7.716 4.876 1.00 96.75 78 ARG A O 1
ATOM 588 N N . PHE A 1 79 ? 1.777 8.537 2.792 1.00 95.44 79 PHE A N 1
ATOM 589 C CA . PHE A 1 79 ? 0.456 9.121 3.008 1.00 95.44 79 PHE A CA 1
ATOM 590 C C . PHE A 1 79 ? -0.561 8.053 3.435 1.00 95.44 79 PHE A C 1
ATOM 592 O O . PHE A 1 79 ? -1.117 8.168 4.523 1.00 95.44 79 PHE A O 1
ATOM 599 N N . PHE A 1 80 ? -0.681 6.960 2.675 1.00 95.12 80 PHE A N 1
ATOM 600 C CA . PHE A 1 80 ? -1.638 5.880 2.957 1.00 95.12 80 PHE A CA 1
ATOM 601 C C . PHE A 1 80 ? -1.439 5.243 4.340 1.00 95.12 80 PHE A C 1
ATOM 603 O O . PHE A 1 80 ? -2.390 4.974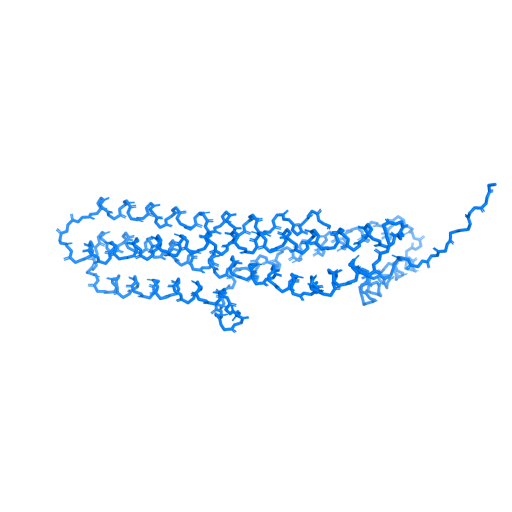 5.064 1.00 95.12 80 PHE A O 1
ATOM 610 N N . VAL A 1 81 ? -0.186 5.044 4.760 1.00 95.88 81 VAL A N 1
ATOM 611 C CA . VAL A 1 81 ? 0.114 4.470 6.084 1.00 95.88 81 VAL A CA 1
ATOM 612 C C . VAL A 1 81 ? -0.266 5.440 7.200 1.00 95.88 81 VAL A C 1
ATOM 614 O O . VAL A 1 81 ? -0.776 5.035 8.245 1.00 95.88 81 VAL A O 1
ATOM 617 N N . ARG A 1 82 ? -0.006 6.736 7.004 1.00 96.19 82 ARG A N 1
ATOM 618 C CA . ARG A 1 82 ? -0.353 7.762 7.991 1.00 96.19 82 ARG A CA 1
ATOM 619 C C . ARG A 1 82 ? -1.861 7.909 8.149 1.00 96.19 82 ARG A C 1
ATOM 621 O O . ARG A 1 82 ? -2.306 8.057 9.287 1.00 96.19 82 ARG A O 1
ATOM 628 N N . ASP A 1 83 ? -2.613 7.863 7.057 1.00 95.31 83 ASP A N 1
ATOM 629 C CA . ASP A 1 83 ? -4.069 7.979 7.114 1.00 95.31 83 ASP A CA 1
ATOM 630 C C . ASP A 1 83 ? -4.714 6.724 7.709 1.00 95.31 83 ASP A C 1
ATOM 632 O O . ASP A 1 83 ? -5.520 6.862 8.631 1.00 95.31 83 ASP A O 1
ATOM 636 N N . ALA A 1 84 ? -4.215 5.522 7.399 1.00 94.25 84 ALA A N 1
ATOM 637 C CA . ALA A 1 84 ? -4.614 4.297 8.099 1.00 94.25 84 ALA A CA 1
ATOM 638 C C . ALA A 1 84 ? -4.366 4.374 9.624 1.00 94.25 84 ALA A C 1
ATOM 640 O O . ALA A 1 84 ? -5.245 4.051 10.427 1.00 94.25 84 ALA A O 1
ATOM 641 N N . ILE A 1 85 ? -3.196 4.870 10.059 1.00 94.94 85 ILE A N 1
ATOM 642 C CA . ILE A 1 85 ? -2.904 5.086 11.490 1.00 94.94 85 ILE A CA 1
ATOM 643 C C . ILE A 1 85 ? -3.875 6.103 12.102 1.00 94.94 85 ILE A C 1
ATOM 645 O O . ILE A 1 85 ? -4.356 5.894 13.216 1.00 94.94 85 ILE A O 1
ATOM 649 N N . ARG A 1 86 ? -4.172 7.198 11.396 1.00 95.00 86 ARG A N 1
ATOM 650 C CA . ARG A 1 86 ? -5.107 8.231 11.860 1.00 95.00 86 ARG A CA 1
ATOM 651 C C . ARG A 1 86 ? -6.536 7.695 11.965 1.00 95.00 86 ARG A C 1
ATOM 653 O O . ARG A 1 86 ? -7.240 8.064 12.904 1.00 95.00 86 ARG A O 1
ATOM 660 N N . ALA A 1 87 ? -6.979 6.869 11.020 1.00 92.62 87 ALA A N 1
ATOM 661 C CA . ALA A 1 87 ? -8.273 6.193 11.064 1.00 92.62 87 ALA A CA 1
ATOM 662 C C . ALA A 1 87 ? -8.368 5.293 12.302 1.00 92.62 87 ALA A C 1
ATOM 664 O O . ALA A 1 87 ? -9.318 5.413 13.075 1.00 92.62 87 ALA A O 1
ATOM 665 N N . ARG A 1 88 ? -7.324 4.498 12.572 1.00 94.12 88 ARG A N 1
ATOM 666 C CA . ARG A 1 88 ? -7.228 3.711 13.806 1.00 94.12 88 ARG A CA 1
ATOM 667 C C . ARG A 1 88 ? -7.296 4.566 15.062 1.00 94.12 88 ARG A C 1
ATOM 669 O O . ARG A 1 88 ? -8.068 4.240 15.952 1.00 94.12 88 ARG A O 1
ATOM 676 N N . THR A 1 89 ? -6.527 5.650 15.152 1.00 93.25 89 THR A N 1
ATOM 677 C CA . THR A 1 89 ? -6.561 6.518 16.340 1.00 93.25 89 THR A CA 1
ATOM 678 C C . THR A 1 89 ? -7.968 7.060 16.593 1.00 93.25 89 THR A C 1
ATOM 680 O O . THR A 1 89 ? -8.468 6.912 17.700 1.00 93.25 89 THR A O 1
ATOM 683 N N . ARG A 1 90 ? -8.651 7.572 15.558 1.00 90.38 90 ARG A N 1
ATOM 684 C CA . ARG A 1 90 ? -10.048 8.035 15.671 1.00 90.38 90 ARG A CA 1
ATOM 685 C C . ARG A 1 90 ? -10.997 6.934 16.150 1.00 90.38 90 ARG A C 1
ATOM 687 O O . ARG A 1 90 ? -11.881 7.196 16.960 1.00 90.38 90 ARG A O 1
ATOM 694 N N . PHE A 1 91 ? -10.813 5.710 15.660 1.00 91.19 91 PHE A N 1
ATOM 695 C CA . PHE A 1 91 ? -11.590 4.555 16.102 1.00 91.19 91 PHE A CA 1
ATOM 696 C C . PHE A 1 91 ? -11.335 4.227 17.581 1.00 91.19 91 PHE A C 1
ATOM 698 O O . PHE A 1 91 ? -12.279 4.030 18.341 1.00 91.19 91 PHE A O 1
ATOM 705 N N . THR A 1 92 ? -10.070 4.193 18.007 1.00 91.38 92 THR A N 1
ATOM 706 C CA . THR A 1 92 ? -9.685 3.926 19.400 1.00 91.38 92 THR A CA 1
ATOM 707 C C . THR A 1 92 ? -10.212 4.995 20.357 1.00 91.38 92 THR A C 1
ATOM 709 O O . THR A 1 92 ? -10.650 4.658 21.459 1.00 91.38 92 THR A O 1
ATOM 712 N N . ASP A 1 93 ? -10.219 6.260 19.937 1.00 90.19 93 ASP A N 1
ATOM 713 C CA . ASP A 1 93 ? -10.810 7.356 20.707 1.00 90.19 93 ASP A CA 1
ATOM 714 C C . ASP A 1 93 ? -12.318 7.107 20.910 1.00 90.19 93 ASP A C 1
ATOM 716 O O . ASP A 1 93 ? -12.790 7.065 22.045 1.00 90.19 93 ASP A O 1
ATOM 720 N N . ALA A 1 94 ? -13.056 6.789 19.837 1.00 87.31 94 ALA A N 1
ATOM 721 C CA . ALA A 1 94 ? -14.487 6.469 19.914 1.00 87.31 94 ALA A CA 1
ATOM 722 C C . ALA A 1 94 ? -14.787 5.223 20.777 1.00 87.31 94 ALA A C 1
ATOM 724 O O . ALA A 1 94 ? -15.748 5.202 21.549 1.00 87.31 94 ALA A O 1
ATOM 725 N N . LEU A 1 95 ? -13.948 4.187 20.688 1.00 89.06 95 LEU A N 1
ATOM 726 C CA . LEU A 1 95 ? -14.032 2.993 21.535 1.00 89.06 95 LEU A CA 1
ATOM 727 C C . LEU A 1 95 ? -13.835 3.331 23.023 1.00 89.06 95 LEU A C 1
ATOM 729 O O . LEU A 1 95 ? -14.480 2.732 23.884 1.00 89.06 95 LEU A O 1
ATOM 733 N N . THR A 1 96 ? -12.940 4.270 23.333 1.00 88.31 96 THR A N 1
ATOM 734 C CA . THR A 1 96 ? -12.618 4.665 24.713 1.00 88.31 96 THR A CA 1
ATOM 735 C C . THR A 1 96 ? -13.765 5.436 25.363 1.00 88.31 96 THR A C 1
ATOM 737 O O . THR A 1 96 ? -14.046 5.220 26.544 1.00 88.31 96 THR A O 1
ATOM 740 N N . ASP A 1 97 ? -14.464 6.258 24.579 1.00 87.19 97 ASP A N 1
ATOM 741 C CA . ASP A 1 97 ? -15.638 7.026 25.009 1.00 87.19 97 ASP A CA 1
ATOM 742 C C . ASP A 1 97 ? -16.909 6.165 25.156 1.00 87.19 97 ASP A C 1
ATOM 744 O O . ASP A 1 97 ? -17.916 6.620 25.701 1.00 87.19 97 ASP A O 1
ATOM 748 N N . THR A 1 98 ? -16.877 4.904 24.707 1.00 85.81 98 THR A N 1
ATOM 749 C CA . THR A 1 98 ? -18.019 3.985 24.779 1.00 85.81 98 THR A CA 1
ATOM 750 C C . THR A 1 98 ? -18.105 3.284 26.143 1.00 85.81 98 THR A C 1
ATOM 752 O O . THR A 1 98 ? -17.145 2.670 26.633 1.00 85.81 98 THR A O 1
ATOM 755 N N . GLU A 1 99 ? -19.294 3.321 26.755 1.00 86.00 99 GLU A N 1
ATOM 756 C CA . GLU A 1 99 ? -19.567 2.637 28.022 1.00 86.00 99 GLU A CA 1
ATOM 757 C C . GLU A 1 99 ? -19.366 1.111 27.914 1.00 86.00 99 GLU A C 1
ATOM 759 O O . GLU A 1 99 ? -19.631 0.516 26.865 1.00 86.00 99 GLU A O 1
ATOM 764 N N . PRO A 1 100 ? -18.904 0.437 28.986 1.00 86.88 100 PRO A N 1
ATOM 765 C CA . PRO A 1 100 ? -18.789 -1.018 29.000 1.00 86.88 100 PRO A CA 1
ATOM 766 C C . PRO A 1 100 ? -20.127 -1.710 28.708 1.00 86.88 100 PRO A C 1
ATOM 768 O O . PRO A 1 100 ? -21.140 -1.422 29.342 1.00 86.88 100 PRO A O 1
ATOM 771 N N . GLY A 1 101 ? -20.114 -2.660 27.775 1.00 86.00 101 GLY A N 1
ATOM 772 C CA . GLY A 1 101 ? -21.288 -3.426 27.373 1.00 86.00 101 GLY A CA 1
ATOM 773 C C . GLY A 1 101 ? -21.111 -4.073 25.995 1.00 86.00 101 GLY A C 1
ATOM 774 O O . GLY A 1 101 ? -20.056 -3.911 25.379 1.00 86.00 101 GLY A O 1
ATOM 775 N N . PRO A 1 102 ? -22.156 -4.736 25.464 1.00 85.12 102 PRO A N 1
ATOM 776 C CA . PRO A 1 102 ? -22.079 -5.486 24.203 1.00 85.12 102 PRO A CA 1
ATOM 777 C C . PRO A 1 102 ? -21.619 -4.647 23.004 1.00 85.12 102 PRO A C 1
ATOM 779 O O . PRO A 1 102 ? -20.968 -5.145 22.092 1.00 85.12 102 PRO A O 1
ATOM 782 N N . LEU A 1 103 ? -21.947 -3.352 23.019 1.00 84.56 103 LEU A N 1
ATOM 783 C CA . LEU A 1 103 ? -21.508 -2.392 22.013 1.00 84.56 103 LEU A CA 1
ATOM 784 C C . LEU A 1 103 ? -19.979 -2.258 21.988 1.00 84.56 103 LEU A C 1
ATOM 786 O O . LEU A 1 103 ? -19.356 -2.351 20.934 1.00 84.56 103 LEU A O 1
ATOM 790 N N . ARG A 1 104 ? -19.377 -2.070 23.165 1.00 87.38 104 ARG A N 1
ATOM 791 C CA . ARG A 1 104 ? -17.932 -1.923 23.328 1.00 87.38 104 ARG A CA 1
ATOM 792 C C . ARG A 1 104 ? -17.190 -3.210 22.988 1.00 87.38 104 ARG A C 1
ATOM 794 O O . ARG A 1 104 ? -16.147 -3.138 22.349 1.00 87.38 104 ARG A O 1
ATOM 801 N N . ASP A 1 105 ? -17.740 -4.362 23.364 1.00 87.94 105 ASP A N 1
ATOM 802 C CA . ASP A 1 105 ? -17.167 -5.668 23.016 1.00 87.94 105 ASP A CA 1
ATOM 803 C C . ASP A 1 105 ? -17.091 -5.836 21.495 1.00 87.94 105 ASP A C 1
ATOM 805 O O . ASP A 1 105 ? -16.056 -6.222 20.954 1.00 87.94 105 ASP A O 1
ATOM 809 N N . ARG A 1 106 ? -18.144 -5.425 20.779 1.00 85.62 106 ARG A N 1
ATOM 810 C CA . ARG A 1 106 ? -18.140 -5.471 19.317 1.00 85.62 106 ARG A CA 1
ATOM 811 C C . ARG A 1 106 ? -17.132 -4.506 18.694 1.00 85.62 106 ARG A C 1
ATOM 813 O O . ARG A 1 106 ? -16.459 -4.852 17.726 1.00 85.62 106 ARG A O 1
ATOM 820 N N . LEU A 1 107 ? -16.997 -3.303 19.250 1.00 88.62 107 LEU A N 1
ATOM 821 C CA . LEU A 1 107 ? -15.982 -2.343 18.815 1.00 88.62 107 LEU A CA 1
ATOM 822 C C . LEU A 1 107 ? -14.556 -2.848 19.085 1.00 88.62 107 LEU A C 1
ATOM 824 O O . LEU A 1 107 ? -13.664 -2.571 18.291 1.00 88.62 107 LEU A O 1
ATOM 828 N N . LEU A 1 108 ? -14.319 -3.618 20.151 1.00 90.75 108 LEU A N 1
ATOM 829 C CA . LEU A 1 108 ? -13.013 -4.243 20.386 1.00 90.75 108 LEU A CA 1
ATOM 830 C C . LEU A 1 108 ? -12.648 -5.210 19.250 1.00 90.75 108 LEU A C 1
ATOM 832 O O . LEU A 1 108 ? -11.562 -5.096 18.689 1.00 90.75 108 LEU A O 1
ATOM 836 N N . GLU A 1 109 ? -13.576 -6.076 18.840 1.00 88.12 109 GLU A N 1
ATOM 837 C CA . GLU A 1 109 ? -13.369 -7.015 17.722 1.00 88.12 109 GLU A CA 1
ATOM 838 C C . GLU A 1 109 ? -13.122 -6.293 16.383 1.00 88.12 109 GLU A C 1
ATOM 840 O O . GLU A 1 109 ? -12.278 -6.694 15.574 1.00 88.12 109 GLU A O 1
ATOM 845 N N . ILE A 1 110 ? -13.845 -5.195 16.138 1.00 88.62 110 ILE A N 1
ATOM 846 C CA . ILE A 1 110 ? -13.620 -4.348 14.958 1.00 88.62 110 ILE A CA 1
ATOM 847 C C . ILE A 1 110 ? -12.240 -3.679 15.033 1.00 88.62 110 ILE A C 1
ATOM 849 O O . ILE A 1 110 ? -11.548 -3.595 14.018 1.00 88.62 110 ILE A O 1
ATOM 853 N N . GLY A 1 111 ? -11.823 -3.240 16.222 1.00 89.00 111 GLY A N 1
ATOM 854 C CA . GLY A 1 111 ? -10.511 -2.647 16.473 1.00 89.00 111 GLY A CA 1
ATOM 855 C C . GLY A 1 111 ? -9.363 -3.599 16.145 1.00 89.00 111 GLY A C 1
ATOM 856 O O . GLY A 1 111 ? -8.430 -3.196 15.456 1.00 89.00 111 GLY A O 1
ATOM 857 N N . GLU A 1 112 ? -9.474 -4.871 16.534 1.00 89.75 112 GLU A N 1
ATOM 858 C CA . GLU A 1 112 ? -8.495 -5.907 16.168 1.00 89.75 112 GLU A CA 1
ATOM 859 C C . GLU A 1 112 ? -8.382 -6.067 14.646 1.00 89.75 112 GLU A C 1
ATOM 861 O O . GLU A 1 112 ? -7.283 -6.132 14.092 1.00 89.75 112 GLU A O 1
ATOM 866 N N . SER A 1 113 ? -9.520 -6.068 13.944 1.00 88.56 113 SER A N 1
ATOM 867 C CA . SER A 1 113 ? -9.533 -6.124 12.478 1.00 88.56 113 SER A CA 1
ATOM 868 C C . SER A 1 113 ? -8.885 -4.882 11.862 1.00 88.56 113 SER A C 1
ATOM 870 O O . SER A 1 113 ? -8.123 -4.989 10.903 1.00 88.56 113 SER A O 1
ATOM 872 N N . LEU A 1 114 ? -9.147 -3.698 12.416 1.00 91.00 114 LEU A N 1
ATOM 873 C CA . LEU A 1 114 ? -8.562 -2.442 11.956 1.00 91.00 114 LEU A CA 1
ATOM 874 C C . LEU A 1 114 ? -7.042 -2.408 12.154 1.00 91.00 114 LEU A C 1
ATOM 876 O O . LEU A 1 114 ? -6.331 -1.957 11.258 1.00 91.00 114 LEU A O 1
ATOM 880 N N . ASP A 1 115 ? -6.536 -2.923 13.276 1.00 91.06 115 ASP A N 1
ATOM 881 C CA . ASP A 1 115 ? -5.098 -3.057 13.525 1.00 91.06 115 ASP A CA 1
ATOM 882 C C . ASP A 1 115 ? -4.415 -3.920 12.458 1.00 91.06 115 ASP A C 1
ATOM 884 O O . ASP A 1 115 ? -3.404 -3.501 11.885 1.00 91.06 115 ASP A O 1
ATOM 888 N N . ILE A 1 116 ? -5.019 -5.060 12.105 1.00 90.50 116 ILE A N 1
ATOM 889 C CA . ILE A 1 116 ? -4.553 -5.895 10.989 1.00 90.50 116 ILE A CA 1
ATOM 890 C C . ILE A 1 116 ? -4.562 -5.083 9.688 1.00 90.50 116 ILE A C 1
ATOM 892 O O . ILE A 1 116 ? -3.590 -5.113 8.936 1.00 90.50 116 ILE A O 1
ATOM 896 N N . GLY A 1 117 ? -5.621 -4.312 9.428 1.00 89.44 117 GLY A N 1
ATOM 897 C CA . GLY A 1 117 ? -5.716 -3.434 8.260 1.00 89.44 117 GLY A CA 1
ATOM 898 C C . GLY A 1 117 ? -4.570 -2.422 8.161 1.00 89.44 117 GLY A C 1
ATOM 899 O O . GLY A 1 117 ? -3.987 -2.261 7.089 1.00 89.44 117 GLY A O 1
ATOM 900 N N . VAL A 1 118 ? -4.184 -1.788 9.273 1.00 93.44 118 VAL A N 1
ATOM 901 C CA . VAL A 1 118 ? -3.047 -0.850 9.318 1.00 93.44 118 VAL A CA 1
ATOM 902 C C . VAL A 1 118 ? -1.727 -1.565 9.008 1.00 93.44 118 VAL A C 1
ATOM 904 O O . VAL A 1 118 ? -0.891 -1.028 8.276 1.00 93.44 118 VAL A O 1
ATOM 907 N N . GLU A 1 119 ? -1.536 -2.784 9.514 1.00 92.38 119 GLU A N 1
ATOM 908 C CA . GLU A 1 119 ? -0.368 -3.606 9.180 1.00 92.38 119 GLU A CA 1
ATOM 909 C C . GLU A 1 119 ? -0.335 -3.985 7.695 1.00 92.38 119 GLU A C 1
ATOM 911 O O . GLU A 1 119 ? 0.714 -3.858 7.055 1.00 92.38 119 GLU A O 1
ATOM 916 N N . GLN A 1 120 ? -1.474 -4.381 7.116 1.00 90.94 120 GLN A N 1
ATOM 917 C CA . GLN A 1 120 ? -1.566 -4.692 5.688 1.00 90.94 120 GLN A CA 1
ATOM 918 C C . GLN A 1 120 ? -1.299 -3.454 4.822 1.00 90.94 120 GLN A C 1
ATOM 920 O O . GLN A 1 120 ? -0.566 -3.549 3.839 1.00 90.94 120 GLN A O 1
ATOM 925 N N . ALA A 1 121 ? -1.809 -2.280 5.206 1.00 92.44 121 ALA A N 1
ATOM 926 C CA . ALA A 1 121 ? -1.533 -1.021 4.514 1.00 92.44 121 ALA A CA 1
ATOM 927 C C . ALA A 1 121 ? -0.037 -0.663 4.556 1.00 92.44 121 ALA A C 1
ATOM 929 O O . ALA A 1 121 ? 0.542 -0.298 3.533 1.00 92.44 121 ALA A O 1
ATOM 930 N N . TRP A 1 122 ? 0.618 -0.826 5.712 1.00 94.75 122 TRP A N 1
ATOM 931 C CA . TRP A 1 122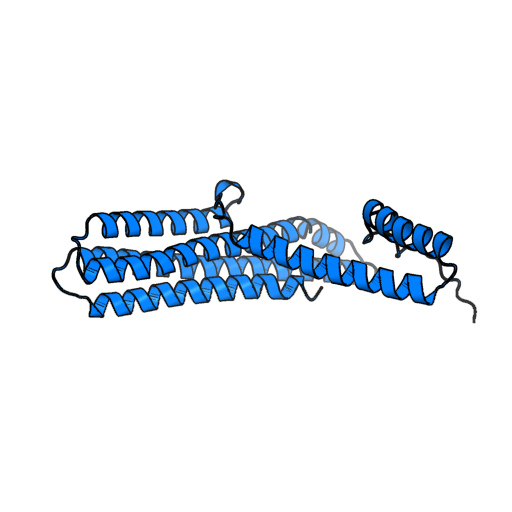 ? 2.070 -0.655 5.860 1.00 94.75 122 TRP A CA 1
ATOM 932 C C . TRP A 1 122 ? 2.861 -1.587 4.938 1.00 94.75 122 TRP A C 1
ATOM 934 O O . TRP A 1 122 ? 3.826 -1.185 4.282 1.00 94.75 122 TRP A O 1
ATOM 944 N N . GLU A 1 123 ? 2.460 -2.848 4.882 1.00 92.62 123 GLU A N 1
ATOM 945 C CA . GLU A 1 123 ? 3.088 -3.874 4.063 1.00 92.62 123 GLU A CA 1
ATOM 946 C C . GLU A 1 123 ? 2.875 -3.668 2.556 1.00 92.62 123 GLU A C 1
ATOM 948 O O . GLU A 1 123 ? 3.817 -3.841 1.776 1.00 92.62 123 GLU A O 1
ATOM 953 N N . ALA A 1 124 ? 1.672 -3.278 2.137 1.00 91.94 124 ALA A N 1
ATOM 954 C CA . ALA A 1 124 ? 1.366 -2.944 0.750 1.00 91.94 124 ALA A CA 1
ATOM 955 C C . ALA A 1 124 ? 2.119 -1.680 0.304 1.00 91.94 124 ALA A C 1
ATOM 957 O O . ALA A 1 124 ? 2.718 -1.660 -0.771 1.00 91.94 124 ALA A O 1
ATOM 958 N N . ALA A 1 125 ? 2.181 -0.653 1.157 1.00 94.56 125 ALA A N 1
ATOM 959 C CA . ALA A 1 125 ? 2.899 0.587 0.875 1.00 94.56 125 ALA A CA 1
ATOM 960 C C . ALA A 1 125 ? 4.416 0.374 0.715 1.00 94.56 125 ALA A C 1
ATOM 962 O O . ALA A 1 125 ? 5.032 0.957 -0.178 1.00 94.56 125 ALA A O 1
ATOM 963 N N . GLN A 1 126 ? 5.028 -0.503 1.521 1.00 94.25 126 GLN A N 1
ATOM 964 C CA . GLN A 1 126 ? 6.435 -0.888 1.343 1.00 94.25 126 GLN A CA 1
ATOM 965 C C . GLN A 1 126 ? 6.691 -1.538 -0.020 1.00 94.25 126 GLN A C 1
ATOM 967 O O . GLN A 1 126 ? 7.668 -1.194 -0.686 1.00 94.25 126 GLN A O 1
ATOM 972 N N . ARG A 1 127 ? 5.813 -2.447 -0.453 1.00 92.88 127 ARG A N 1
ATOM 973 C CA . ARG A 1 127 ? 5.917 -3.112 -1.761 1.00 92.88 127 ARG A CA 1
ATOM 974 C C . ARG A 1 127 ? 5.705 -2.131 -2.912 1.00 92.88 127 ARG A C 1
ATOM 976 O O . ARG A 1 127 ? 6.470 -2.127 -3.874 1.00 92.88 127 ARG A O 1
ATOM 983 N N . GLY A 1 128 ? 4.738 -1.224 -2.773 1.00 93.50 128 GLY A N 1
ATOM 984 C CA . GLY A 1 128 ? 4.550 -0.097 -3.686 1.00 93.50 128 GLY A CA 1
ATOM 985 C C . GLY A 1 128 ? 5.815 0.754 -3.830 1.00 93.50 128 GLY A C 1
ATOM 986 O O . GLY A 1 128 ? 6.252 1.052 -4.942 1.00 93.50 128 GLY A O 1
ATOM 987 N N . GLN A 1 129 ? 6.487 1.069 -2.721 1.00 94.62 129 GLN A N 1
ATOM 988 C CA . GLN A 1 129 ? 7.754 1.799 -2.766 1.00 94.62 129 GLN A CA 1
ATOM 989 C C . GLN A 1 129 ? 8.869 1.016 -3.462 1.00 94.62 129 GLN A C 1
ATOM 991 O O . GLN A 1 129 ? 9.639 1.607 -4.221 1.00 94.62 129 GLN A O 1
ATOM 996 N N . GLN A 1 130 ? 8.959 -0.295 -3.243 1.00 93.31 130 GLN A N 1
ATOM 997 C CA . GLN A 1 130 ? 9.938 -1.137 -3.933 1.00 93.31 130 GLN A CA 1
ATOM 998 C C . GLN A 1 130 ? 9.724 -1.118 -5.453 1.00 93.31 130 GLN A C 1
ATOM 1000 O O . GLN A 1 130 ? 10.704 -1.008 -6.191 1.00 93.31 130 GLN A O 1
ATOM 1005 N N . LEU A 1 131 ? 8.470 -1.111 -5.928 1.00 92.56 131 LEU A N 1
ATOM 1006 C CA . LEU A 1 131 ? 8.142 -0.904 -7.346 1.00 92.56 131 LEU A CA 1
ATOM 1007 C C . LEU A 1 131 ? 8.624 0.461 -7.851 1.00 92.56 131 LEU A C 1
ATOM 1009 O O . LEU A 1 131 ? 9.295 0.527 -8.886 1.00 92.56 131 LEU A O 1
ATOM 1013 N N . THR A 1 132 ? 8.332 1.542 -7.118 1.00 94.38 132 THR A N 1
ATOM 1014 C CA . THR A 1 132 ? 8.797 2.895 -7.465 1.00 94.38 132 THR A CA 1
ATOM 1015 C C . THR A 1 132 ? 10.326 2.945 -7.551 1.00 94.38 132 THR A C 1
ATOM 1017 O O . THR A 1 132 ? 10.883 3.497 -8.503 1.00 94.38 132 THR A O 1
ATOM 1020 N N . ASP A 1 133 ? 11.025 2.368 -6.575 1.00 93.50 133 ASP A N 1
ATOM 1021 C CA . ASP A 1 133 ? 12.485 2.360 -6.525 1.00 93.50 133 ASP A CA 1
ATOM 1022 C C . ASP A 1 133 ? 13.081 1.492 -7.645 1.00 93.50 133 ASP A C 1
ATOM 1024 O O . ASP A 1 133 ? 14.045 1.911 -8.289 1.00 93.50 133 ASP A O 1
ATOM 1028 N N . ALA A 1 134 ? 12.496 0.326 -7.938 1.00 91.38 134 ALA A N 1
ATOM 1029 C CA . ALA A 1 134 ? 12.901 -0.529 -9.053 1.00 91.38 134 ALA A CA 1
ATOM 1030 C C . ALA A 1 134 ? 12.733 0.184 -10.400 1.00 91.38 134 ALA A C 1
ATOM 1032 O O . ALA A 1 134 ? 13.659 0.186 -11.213 1.00 91.38 134 ALA A O 1
ATOM 1033 N N . ARG A 1 135 ? 11.598 0.862 -10.611 1.00 93.56 135 ARG A N 1
ATOM 1034 C CA . ARG A 1 135 ? 11.363 1.666 -11.813 1.00 93.56 135 ARG A CA 1
ATOM 1035 C C . ARG A 1 135 ? 12.390 2.785 -11.948 1.00 93.56 135 ARG A C 1
ATOM 1037 O O . ARG A 1 135 ? 12.948 2.955 -13.023 1.00 93.56 135 ARG A O 1
ATOM 1044 N N . ARG A 1 136 ? 12.674 3.525 -10.869 1.00 92.06 136 ARG A N 1
ATOM 1045 C CA . ARG A 1 136 ? 13.630 4.652 -10.875 1.00 92.06 136 ARG A CA 1
ATOM 1046 C C . ARG A 1 136 ? 15.067 4.245 -11.193 1.00 92.06 136 ARG A C 1
ATOM 1048 O O . ARG A 1 136 ? 15.832 5.090 -11.645 1.00 92.06 136 ARG A O 1
ATOM 1055 N N . ARG A 1 137 ? 15.449 2.982 -10.972 1.00 92.06 137 ARG A N 1
ATOM 1056 C CA . ARG A 1 137 ? 16.763 2.463 -11.399 1.00 92.06 137 ARG A CA 1
ATOM 1057 C C . ARG A 1 137 ? 16.889 2.378 -12.922 1.00 92.06 137 ARG A C 1
ATOM 1059 O O . ARG A 1 137 ? 18.008 2.364 -13.423 1.00 92.06 137 ARG A O 1
ATOM 1066 N N . ILE A 1 138 ? 15.769 2.321 -13.644 1.00 92.38 138 ILE A N 1
ATOM 1067 C CA . ILE A 1 138 ? 15.733 2.300 -15.104 1.00 92.38 138 ILE A CA 1
ATOM 1068 C C . ILE A 1 138 ? 15.457 3.725 -15.598 1.00 92.38 138 ILE A C 1
ATOM 1070 O O . ILE A 1 138 ? 14.335 4.219 -15.496 1.00 92.38 138 ILE A O 1
ATOM 1074 N N . ASP A 1 139 ? 16.466 4.397 -16.158 1.00 91.69 139 ASP A N 1
ATOM 1075 C CA . ASP A 1 139 ? 16.280 5.725 -16.756 1.00 91.69 139 ASP A CA 1
ATOM 1076 C C . ASP A 1 139 ? 15.577 5.605 -18.118 1.00 91.69 139 ASP A C 1
ATOM 1078 O O . ASP A 1 139 ? 16.206 5.570 -19.179 1.00 91.69 139 ASP A O 1
ATOM 1082 N N . GLY A 1 140 ? 14.243 5.547 -18.089 1.00 92.38 140 GLY A N 1
ATOM 1083 C CA . GLY A 1 140 ? 13.418 5.465 -19.295 1.00 92.38 140 GLY A CA 1
ATOM 1084 C C . GLY A 1 140 ? 13.672 6.609 -20.285 1.00 92.38 140 GLY A C 1
ATOM 1085 O O . GLY A 1 140 ? 13.615 6.397 -21.494 1.00 92.38 140 GLY A O 1
ATOM 1086 N N . SER A 1 141 ? 14.028 7.805 -19.800 1.00 93.56 141 SER A N 1
ATOM 1087 C CA . SER A 1 141 ? 14.315 8.963 -20.658 1.00 93.56 141 SER A CA 1
ATOM 1088 C C . SER A 1 141 ? 15.648 8.818 -21.394 1.00 93.56 141 SER A C 1
ATOM 1090 O O . SER A 1 141 ? 15.777 9.184 -22.564 1.00 93.56 141 SER A O 1
ATOM 1092 N N . GLN A 1 142 ? 16.660 8.263 -20.727 1.00 94.69 142 GLN A N 1
ATOM 1093 C CA . GLN A 1 142 ? 17.938 7.932 -21.340 1.00 94.69 142 GLN A CA 1
ATOM 1094 C C . GLN A 1 142 ? 17.782 6.787 -22.340 1.00 94.69 142 GLN A C 1
ATOM 1096 O O . GLN A 1 142 ? 18.319 6.894 -23.440 1.00 94.69 142 GLN A O 1
ATOM 1101 N N . LEU A 1 143 ? 17.024 5.741 -21.996 1.00 94.69 143 LEU A N 1
ATOM 1102 C CA . LEU A 1 143 ? 16.741 4.626 -22.904 1.00 94.69 143 LEU A CA 1
ATOM 1103 C C . LEU A 1 143 ? 16.036 5.097 -24.179 1.00 94.69 143 LEU A C 1
ATOM 1105 O O . LEU A 1 143 ? 16.446 4.710 -25.271 1.00 94.69 143 LEU A O 1
ATOM 1109 N N . GLN A 1 144 ? 15.041 5.982 -24.057 1.00 95.25 144 GLN A N 1
ATOM 1110 C CA . GLN A 1 144 ? 14.355 6.555 -25.215 1.00 95.25 144 GLN A CA 1
ATOM 1111 C C . GLN A 1 144 ? 15.318 7.354 -26.102 1.00 95.25 144 GLN A C 1
ATOM 1113 O O . GLN A 1 144 ? 15.403 7.100 -27.298 1.00 95.25 144 GLN A O 1
ATOM 1118 N N . ARG A 1 145 ? 16.126 8.248 -25.515 1.00 96.12 145 ARG A N 1
ATOM 1119 C CA . ARG A 1 145 ? 17.127 9.024 -26.272 1.00 96.12 145 ARG A CA 1
ATOM 1120 C C . ARG A 1 145 ? 18.153 8.138 -26.977 1.00 96.12 145 ARG A C 1
ATOM 1122 O O . ARG A 1 145 ? 18.591 8.469 -28.073 1.00 96.12 145 ARG A O 1
ATOM 1129 N N . GLN A 1 146 ? 18.555 7.028 -26.355 1.00 94.62 146 GLN A N 1
ATOM 1130 C CA . GLN A 1 146 ? 19.434 6.049 -26.993 1.00 94.62 146 GLN A CA 1
ATOM 1131 C C . GLN A 1 146 ? 18.732 5.369 -28.172 1.00 94.62 146 GLN A C 1
ATOM 1133 O O . GLN A 1 146 ? 19.328 5.282 -29.238 1.00 94.62 146 GLN A O 1
ATOM 1138 N N . LEU A 1 147 ? 17.475 4.941 -28.011 1.00 95.62 147 LEU A N 1
ATOM 1139 C CA . LEU A 1 147 ? 16.682 4.324 -29.080 1.00 95.62 147 LEU A CA 1
ATOM 1140 C C . LEU A 1 147 ? 16.469 5.245 -30.284 1.00 95.62 147 LEU A C 1
ATOM 1142 O O . LEU A 1 147 ? 16.542 4.774 -31.420 1.00 95.62 147 LEU A O 1
ATOM 1146 N N . ASP A 1 148 ? 16.237 6.533 -30.040 1.00 96.38 148 ASP A N 1
ATOM 1147 C CA . ASP A 1 148 ? 16.032 7.537 -31.089 1.00 96.38 148 ASP A CA 1
ATOM 1148 C C . ASP A 1 148 ? 17.312 7.780 -31.913 1.00 96.38 148 ASP A C 1
ATOM 1150 O O . ASP A 1 148 ? 17.240 8.148 -33.084 1.00 96.38 148 ASP A O 1
ATOM 1154 N N . GLY A 1 149 ? 18.488 7.551 -31.316 1.00 94.62 149 GLY A N 1
ATOM 1155 C CA . GLY A 1 149 ? 19.791 7.676 -31.974 1.00 94.62 149 GLY A CA 1
ATOM 1156 C C . GLY A 1 149 ? 20.286 6.409 -32.682 1.00 94.62 149 GLY A C 1
ATOM 1157 O O . GLY A 1 149 ? 21.354 6.449 -33.293 1.00 94.62 149 GLY A O 1
ATOM 1158 N N . LEU A 1 150 ? 19.563 5.287 -32.588 1.00 95.25 150 LEU A N 1
ATOM 1159 C CA . LEU A 1 150 ? 19.946 4.017 -33.210 1.00 95.25 150 LEU A CA 1
ATOM 1160 C C . LEU A 1 150 ? 19.212 3.777 -34.530 1.00 95.25 150 LEU A C 1
ATOM 1162 O O . LEU A 1 150 ? 17.997 3.945 -34.632 1.00 95.25 150 LEU A O 1
ATOM 1166 N N . GLU A 1 151 ? 19.942 3.257 -35.515 1.00 94.69 151 GLU A N 1
ATOM 1167 C CA . GLU A 1 151 ? 19.346 2.720 -36.735 1.00 94.69 151 GLU A CA 1
ATOM 1168 C C . GLU A 1 151 ? 18.474 1.490 -36.433 1.00 94.69 151 GLU A C 1
ATOM 1170 O O . GLU A 1 151 ? 18.713 0.742 -35.482 1.00 94.69 151 GLU A O 1
ATOM 1175 N N . ALA A 1 152 ? 17.471 1.239 -37.279 1.00 90.50 152 ALA A N 1
ATOM 1176 C CA . ALA A 1 152 ? 16.532 0.130 -37.090 1.00 90.50 152 ALA A CA 1
ATOM 1177 C C . ALA A 1 152 ? 17.209 -1.256 -37.068 1.00 90.50 152 ALA A C 1
ATOM 1179 O O . ALA A 1 152 ? 16.699 -2.172 -36.429 1.00 90.50 152 ALA A O 1
ATOM 1180 N N . ALA A 1 153 ? 18.353 -1.408 -37.742 1.00 93.81 153 ALA A N 1
ATOM 1181 C CA . ALA A 1 153 ? 19.091 -2.666 -37.827 1.00 93.81 153 ALA A CA 1
ATOM 1182 C C . ALA A 1 153 ? 20.113 -2.879 -36.689 1.00 93.81 153 ALA A C 1
ATOM 1184 O O . ALA A 1 153 ? 20.754 -3.931 -36.658 1.00 93.81 153 ALA A O 1
ATOM 1185 N N . ASP A 1 154 ? 20.297 -1.920 -35.767 1.00 95.50 154 ASP A N 1
ATOM 1186 C CA . ASP A 1 154 ? 21.276 -2.064 -34.679 1.00 95.50 154 ASP A CA 1
ATOM 1187 C C . ASP A 1 154 ? 20.857 -3.203 -33.720 1.00 95.50 154 ASP A C 1
ATOM 1189 O O . ASP A 1 154 ? 19.766 -3.153 -33.141 1.00 95.50 154 ASP A O 1
ATOM 1193 N N . PRO A 1 155 ? 21.711 -4.219 -33.482 1.00 92.38 155 PRO A N 1
ATOM 1194 C CA . PRO A 1 155 ? 21.384 -5.348 -32.608 1.00 92.38 155 PRO A CA 1
ATOM 1195 C C . PRO A 1 155 ? 20.995 -4.958 -31.173 1.00 92.38 155 PRO A C 1
ATOM 1197 O O . PRO A 1 155 ? 20.238 -5.680 -30.520 1.00 92.38 155 PRO A O 1
ATOM 1200 N N . ARG A 1 156 ? 21.484 -3.818 -30.666 1.00 93.00 156 ARG A N 1
ATOM 1201 C CA . ARG A 1 156 ? 21.194 -3.326 -29.307 1.00 93.00 156 ARG A CA 1
ATOM 1202 C C . ARG A 1 156 ? 19.763 -2.824 -29.154 1.00 93.00 156 ARG A C 1
ATOM 1204 O O . ARG A 1 156 ? 19.262 -2.787 -28.029 1.00 93.00 156 ARG A O 1
ATOM 1211 N N . ARG A 1 157 ? 19.102 -2.464 -30.260 1.00 95.88 157 ARG A N 1
ATOM 1212 C CA . ARG A 1 157 ? 17.760 -1.872 -30.272 1.00 95.88 157 ARG A CA 1
ATOM 1213 C C . ARG A 1 157 ? 16.745 -2.738 -29.525 1.00 95.88 157 ARG A C 1
ATOM 1215 O O . ARG A 1 157 ? 16.087 -2.251 -28.614 1.00 95.88 157 ARG A O 1
ATOM 1222 N N . SER A 1 158 ? 16.713 -4.034 -29.836 1.00 93.94 158 SER A N 1
ATOM 1223 C CA . SER A 1 158 ? 15.805 -5.001 -29.199 1.00 93.94 158 SER A CA 1
ATOM 1224 C C . SER A 1 158 ? 15.950 -5.051 -27.669 1.00 93.94 158 SER A C 1
ATOM 1226 O O . SER A 1 158 ? 14.959 -5.108 -26.942 1.00 93.94 158 SER A O 1
ATOM 1228 N N . GLY A 1 159 ? 17.185 -4.976 -27.162 1.00 94.19 159 GLY A N 1
ATOM 1229 C CA . GLY A 1 159 ? 17.465 -4.974 -25.727 1.00 94.19 159 GLY A CA 1
ATOM 1230 C C . GLY A 1 159 ? 17.007 -3.691 -25.034 1.00 94.19 159 GLY A C 1
ATOM 1231 O O . GLY A 1 159 ? 16.469 -3.753 -23.929 1.00 94.19 159 GLY A O 1
ATOM 1232 N N . LEU A 1 160 ? 17.185 -2.533 -25.677 1.00 95.06 160 LEU A N 1
ATOM 1233 C CA . LEU A 1 160 ? 16.721 -1.247 -25.148 1.00 95.06 160 LEU A CA 1
ATOM 1234 C C . LEU A 1 160 ? 15.188 -1.135 -25.182 1.00 95.06 160 LEU A C 1
ATOM 1236 O O . LEU A 1 160 ? 14.595 -0.669 -24.211 1.00 95.06 160 LEU A O 1
ATOM 1240 N N . GLU A 1 161 ? 14.538 -1.629 -26.240 1.00 95.38 161 GLU A N 1
ATOM 1241 C CA . GLU A 1 161 ? 13.072 -1.719 -26.331 1.00 95.38 161 GLU A CA 1
ATOM 1242 C C . GLU A 1 161 ? 12.502 -2.603 -25.211 1.00 95.38 161 GLU A C 1
ATOM 1244 O O . GLU A 1 161 ? 11.549 -2.213 -24.536 1.00 95.38 161 GLU A O 1
ATOM 1249 N N . ALA A 1 162 ? 13.124 -3.755 -24.932 1.00 94.81 162 ALA A N 1
ATOM 1250 C CA . ALA A 1 162 ? 12.715 -4.637 -23.837 1.00 94.81 162 ALA A CA 1
ATOM 1251 C C . ALA A 1 162 ? 12.869 -3.985 -22.447 1.00 94.81 162 ALA A C 1
ATOM 1253 O O . ALA A 1 162 ? 12.020 -4.174 -21.566 1.00 94.81 162 ALA A O 1
ATOM 1254 N N . GLN A 1 163 ? 13.930 -3.198 -22.238 1.00 94.00 163 GLN A N 1
ATOM 1255 C CA . GLN A 1 163 ? 14.130 -2.442 -20.997 1.00 94.00 163 GLN A CA 1
ATOM 1256 C C . GLN A 1 163 ? 13.086 -1.334 -20.835 1.00 94.00 163 GLN A C 1
ATOM 1258 O O . GLN A 1 163 ? 12.495 -1.209 -19.761 1.00 94.00 163 GLN A O 1
ATOM 1263 N N . LEU A 1 164 ? 12.800 -0.579 -21.899 1.00 95.75 164 LEU A N 1
ATOM 1264 C CA . LEU A 1 164 ? 11.780 0.468 -21.881 1.00 95.75 164 LEU A CA 1
ATOM 1265 C C . LEU A 1 164 ? 10.378 -0.112 -21.647 1.00 95.75 164 LEU A C 1
ATOM 1267 O O . LEU A 1 164 ? 9.623 0.412 -20.829 1.00 95.75 164 LEU A O 1
ATOM 1271 N N . ALA A 1 165 ? 10.056 -1.241 -22.283 1.00 94.56 165 ALA A N 1
ATOM 1272 C CA . ALA A 1 165 ? 8.812 -1.967 -22.037 1.00 94.56 165 ALA A CA 1
ATOM 1273 C C . ALA A 1 165 ? 8.708 -2.436 -20.577 1.00 94.56 165 ALA A C 1
ATOM 1275 O O . ALA A 1 165 ? 7.641 -2.375 -19.967 1.00 94.56 165 ALA A O 1
ATOM 1276 N N . THR A 1 166 ? 9.820 -2.868 -19.976 1.00 93.00 166 THR A N 1
ATOM 1277 C CA . THR A 1 166 ? 9.862 -3.235 -18.553 1.00 93.00 166 THR A CA 1
ATOM 1278 C C . THR A 1 166 ? 9.640 -2.026 -17.648 1.00 93.00 166 THR A C 1
ATOM 1280 O O . THR A 1 166 ? 8.828 -2.114 -16.729 1.00 93.00 166 THR A O 1
ATOM 1283 N N . HIS A 1 167 ? 10.265 -0.883 -17.941 1.00 95.81 167 HIS A N 1
ATOM 1284 C CA . HIS A 1 167 ? 9.998 0.375 -17.238 1.00 95.81 167 HIS A CA 1
ATOM 1285 C C . HIS A 1 167 ? 8.515 0.779 -17.329 1.00 95.81 167 HIS A C 1
ATOM 1287 O O . HIS A 1 167 ? 7.920 1.136 -16.313 1.00 95.81 167 HIS A O 1
ATOM 1293 N N . GLY A 1 168 ? 7.901 0.673 -18.514 1.00 95.06 168 GLY A N 1
ATOM 1294 C CA . GLY A 1 168 ? 6.473 0.946 -18.721 1.00 95.06 168 GLY A CA 1
ATOM 1295 C C . GLY A 1 168 ? 5.567 0.047 -17.876 1.00 95.06 168 GLY A C 1
ATOM 1296 O O . GLY A 1 168 ? 4.731 0.546 -17.129 1.00 95.06 168 GLY A O 1
ATOM 1297 N N . ARG A 1 169 ? 5.807 -1.272 -17.888 1.00 93.62 169 ARG A N 1
ATOM 1298 C CA . ARG A 1 169 ? 5.056 -2.229 -17.053 1.00 93.62 169 ARG A CA 1
ATOM 1299 C C . ARG A 1 169 ? 5.177 -1.934 -15.557 1.00 93.62 169 ARG A C 1
ATOM 1301 O O . ARG A 1 169 ? 4.202 -2.094 -14.828 1.00 93.62 169 ARG A O 1
ATOM 1308 N N . LEU A 1 170 ? 6.355 -1.518 -15.084 1.00 93.19 170 LEU A N 1
ATOM 1309 C CA . LEU A 1 170 ? 6.540 -1.118 -13.685 1.00 93.19 170 LEU A CA 1
ATOM 1310 C C . LEU A 1 170 ? 5.755 0.156 -13.352 1.00 93.19 170 LEU A C 1
ATOM 1312 O O . LEU A 1 170 ? 5.144 0.215 -12.291 1.00 93.19 170 LEU A O 1
ATOM 1316 N N . ALA A 1 171 ? 5.724 1.138 -14.257 1.00 94.12 171 ALA A N 1
ATOM 1317 C CA . ALA A 1 171 ? 4.952 2.369 -14.072 1.00 94.12 171 ALA A CA 1
ATOM 1318 C C . ALA A 1 171 ? 3.442 2.097 -13.991 1.00 94.12 171 ALA A C 1
ATOM 1320 O O . ALA A 1 171 ? 2.771 2.605 -13.099 1.00 94.12 171 ALA A O 1
ATOM 1321 N N . GLU A 1 172 ? 2.914 1.250 -14.876 1.00 94.81 172 GLU A N 1
ATOM 1322 C CA . GLU A 1 172 ? 1.501 0.850 -14.857 1.00 94.81 172 GLU A CA 1
ATOM 1323 C C . GLU A 1 172 ? 1.122 0.096 -13.576 1.00 94.81 172 GLU A C 1
ATOM 1325 O O . GLU A 1 172 ? 0.017 0.252 -13.058 1.00 94.81 172 GLU A O 1
ATOM 1330 N N . ARG A 1 173 ? 2.027 -0.742 -13.056 1.00 93.12 173 ARG A N 1
ATOM 1331 C CA . ARG A 1 173 ? 1.815 -1.456 -11.789 1.00 93.12 173 ARG A CA 1
ATOM 1332 C C . ARG A 1 173 ? 1.846 -0.521 -10.589 1.00 93.12 173 ARG A C 1
ATOM 1334 O O . ARG A 1 173 ? 0.986 -0.650 -9.725 1.00 93.12 173 ARG A O 1
ATOM 1341 N N . GLU A 1 174 ? 2.806 0.401 -10.551 1.00 94.50 174 GLU A N 1
ATOM 1342 C CA . GLU A 1 174 ? 2.894 1.437 -9.517 1.00 94.50 174 GLU A CA 1
ATOM 1343 C C . GLU A 1 174 ? 1.589 2.235 -9.443 1.00 94.50 174 GLU A C 1
ATOM 1345 O O . GLU A 1 174 ? 1.017 2.397 -8.368 1.00 94.50 174 GLU A O 1
ATOM 1350 N N . GLU A 1 175 ? 1.093 2.672 -10.600 1.00 95.31 175 GLU A N 1
ATOM 1351 C CA . GLU A 1 175 ? -0.136 3.448 -10.705 1.00 95.31 175 GLU A CA 1
ATOM 1352 C C . GLU A 1 175 ? -1.362 2.653 -10.249 1.00 95.31 175 GLU A C 1
ATOM 1354 O O . GLU A 1 175 ? -2.147 3.147 -9.444 1.00 95.31 175 GLU A O 1
ATOM 1359 N N . ARG A 1 176 ? -1.494 1.396 -10.693 1.00 95.12 176 ARG A N 1
ATOM 1360 C CA . ARG A 1 176 ? -2.593 0.519 -10.268 1.00 95.12 176 ARG A CA 1
ATOM 1361 C C . ARG A 1 176 ? -2.604 0.321 -8.752 1.00 95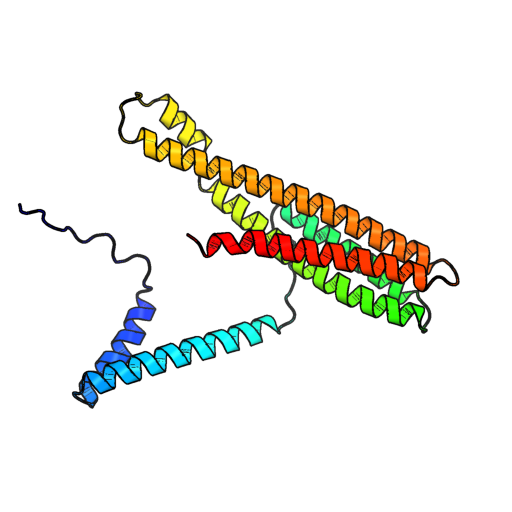.12 176 ARG A C 1
ATOM 1363 O O . ARG A 1 176 ? -3.639 0.519 -8.128 1.00 95.12 176 ARG A O 1
ATOM 1370 N N . ALA A 1 177 ? -1.454 -0.011 -8.163 1.00 94.62 177 ALA A N 1
ATOM 1371 C CA . ALA A 1 177 ? -1.337 -0.210 -6.720 1.00 94.62 177 ALA A CA 1
ATOM 1372 C C . ALA A 1 177 ? -1.687 1.065 -5.939 1.00 94.62 177 ALA A C 1
ATOM 1374 O O . ALA A 1 177 ? -2.336 1.001 -4.898 1.00 94.62 177 ALA A O 1
ATOM 1375 N N . ARG A 1 178 ? -1.293 2.235 -6.457 1.00 96.19 178 ARG A N 1
ATOM 1376 C CA . ARG A 1 178 ? -1.639 3.530 -5.869 1.00 96.19 178 ARG A CA 1
ATOM 1377 C C . ARG A 1 178 ? -3.145 3.787 -5.907 1.00 96.19 178 ARG A C 1
ATOM 1379 O O . ARG A 1 178 ? -3.704 4.155 -4.881 1.00 96.19 178 ARG A O 1
ATOM 1386 N N . SER A 1 179 ? -3.792 3.592 -7.055 1.00 96.94 179 SER A N 1
ATOM 1387 C CA . SER A 1 179 ? -5.243 3.778 -7.189 1.00 96.94 179 SER A CA 1
ATOM 1388 C C . SER A 1 179 ? -6.039 2.805 -6.319 1.00 96.94 179 SER A C 1
ATOM 1390 O O . SER A 1 179 ? -7.060 3.183 -5.750 1.00 96.94 179 SER A O 1
ATOM 1392 N N . GLU A 1 180 ? -5.571 1.562 -6.189 1.00 95.50 180 GLU A N 1
ATOM 1393 C CA . GLU A 1 180 ? -6.186 0.571 -5.306 1.00 95.50 180 GLU A CA 1
ATOM 1394 C C . GLU A 1 180 ? -6.055 0.983 -3.832 1.00 95.50 180 GLU A C 1
ATOM 1396 O O . GLU A 1 180 ? -7.067 1.021 -3.134 1.00 95.50 180 GLU A O 1
ATOM 1401 N N . LEU A 1 181 ? -4.866 1.396 -3.368 1.00 96.00 181 LEU A N 1
ATOM 1402 C CA . LEU A 1 181 ? -4.693 1.917 -2.002 1.00 96.00 181 LEU A CA 1
ATOM 1403 C C . LEU A 1 181 ? -5.549 3.154 -1.730 1.00 96.00 181 LEU A C 1
ATOM 1405 O O . LEU A 1 181 ? -6.157 3.235 -0.670 1.00 96.00 181 LEU A O 1
ATOM 1409 N N . GLU A 1 182 ? -5.632 4.088 -2.676 1.00 96.62 182 GLU A N 1
ATOM 1410 C CA . GLU A 1 182 ? -6.461 5.290 -2.549 1.00 96.62 182 GLU A CA 1
ATOM 1411 C C . GLU A 1 182 ? -7.945 4.933 -2.387 1.00 96.62 182 GLU A C 1
ATOM 1413 O O . GLU A 1 182 ? -8.624 5.459 -1.507 1.00 96.62 182 GLU A O 1
ATOM 1418 N N . SER A 1 183 ? -8.451 3.972 -3.168 1.00 97.06 183 SER A N 1
ATOM 1419 C CA . SER A 1 183 ? -9.828 3.499 -3.004 1.00 97.06 183 SER A CA 1
ATOM 1420 C C . SER A 1 183 ? -10.053 2.776 -1.674 1.00 97.06 183 SER A C 1
ATOM 1422 O O . SER A 1 183 ? -11.162 2.847 -1.139 1.00 97.06 183 SER A O 1
ATOM 1424 N N . LEU A 1 184 ? -9.073 2.019 -1.181 1.00 95.81 184 LEU A N 1
ATOM 1425 C CA . LEU A 1 184 ? -9.189 1.267 0.070 1.00 95.81 184 LEU A CA 1
ATOM 1426 C C . LEU A 1 184 ? -9.133 2.190 1.289 1.00 95.81 184 LEU A C 1
ATOM 1428 O O . LEU A 1 184 ? -9.916 2.008 2.217 1.00 95.81 184 LEU A O 1
ATOM 1432 N N . ASP A 1 185 ? -8.277 3.208 1.245 1.00 94.19 185 ASP A N 1
ATOM 1433 C CA . ASP A 1 185 ? -8.154 4.249 2.266 1.00 94.19 185 ASP A CA 1
ATOM 1434 C C . ASP A 1 185 ? -9.465 5.031 2.437 1.00 94.19 185 ASP A C 1
ATOM 1436 O O . ASP A 1 185 ? -10.015 5.086 3.535 1.00 94.19 185 ASP A O 1
ATOM 1440 N N . VAL A 1 186 ? -10.064 5.502 1.335 1.00 96.06 186 VAL A N 1
ATOM 1441 C CA . VAL A 1 186 ? -11.364 6.201 1.368 1.00 96.06 186 VAL A CA 1
ATOM 1442 C C . VAL A 1 186 ? -12.464 5.332 1.984 1.00 96.06 186 VAL A C 1
ATOM 1444 O O . VAL A 1 186 ? -13.262 5.812 2.790 1.00 96.06 186 VAL A O 1
ATOM 1447 N N . ARG A 1 187 ? -12.511 4.040 1.634 1.00 94.19 187 ARG A N 1
ATOM 1448 C CA . ARG A 1 187 ? -13.499 3.099 2.190 1.00 94.19 187 ARG A CA 1
ATOM 1449 C C . ARG A 1 187 ? -13.273 2.829 3.674 1.00 94.19 187 ARG A C 1
ATOM 1451 O O . ARG A 1 187 ? -14.244 2.655 4.410 1.00 94.19 187 ARG A O 1
ATOM 1458 N N . LEU A 1 188 ? -12.016 2.778 4.112 1.00 92.81 188 LEU A N 1
ATOM 1459 C CA . LEU A 1 188 ? -11.674 2.628 5.523 1.00 92.81 188 LEU A CA 1
ATOM 1460 C C . LEU A 1 188 ? -12.133 3.847 6.323 1.00 92.81 188 LEU A C 1
ATOM 1462 O O . LEU A 1 188 ? -12.766 3.697 7.367 1.00 92.81 188 LEU A O 1
ATOM 1466 N N . ASP A 1 189 ? -11.865 5.040 5.802 1.00 92.12 189 ASP A N 1
ATOM 1467 C CA . ASP A 1 189 ? -12.255 6.304 6.415 1.00 92.12 189 ASP A CA 1
ATOM 1468 C C . ASP A 1 189 ? -13.773 6.461 6.516 1.00 92.12 189 ASP A C 1
ATOM 1470 O O . ASP A 1 189 ? -14.280 6.874 7.562 1.00 92.12 189 ASP A O 1
ATOM 1474 N N . GLU A 1 190 ? -14.509 6.077 5.472 1.00 93.31 190 GLU A N 1
ATOM 1475 C CA . GLU A 1 190 ? -15.972 6.035 5.492 1.00 93.31 190 GLU A CA 1
ATOM 1476 C C . GLU A 1 190 ? -16.490 5.052 6.551 1.00 93.31 190 GLU A C 1
ATOM 1478 O O . GLU A 1 190 ? -17.386 5.390 7.329 1.00 93.31 190 GLU A O 1
ATOM 1483 N N . ALA A 1 191 ? -15.917 3.846 6.613 1.00 91.44 191 ALA A N 1
ATOM 1484 C CA . ALA A 1 191 ? -16.322 2.834 7.580 1.00 91.44 191 ALA A CA 1
ATOM 1485 C C . ALA A 1 191 ? -16.076 3.307 9.021 1.00 91.44 191 ALA A C 1
ATOM 1487 O O . ALA A 1 191 ? -16.981 3.224 9.850 1.00 91.44 191 ALA A O 1
ATOM 1488 N N . VAL A 1 192 ? -14.900 3.872 9.314 1.00 89.50 192 VAL A N 1
ATOM 1489 C CA . VAL A 1 192 ? -14.581 4.433 10.637 1.00 89.50 192 VAL A CA 1
ATOM 1490 C C . VAL A 1 192 ? -15.497 5.610 10.975 1.00 89.50 192 VAL A C 1
ATOM 1492 O O . VAL A 1 192 ? -16.007 5.670 12.092 1.00 89.50 192 VAL A O 1
ATOM 1495 N N . ALA A 1 193 ? -15.774 6.509 10.026 1.00 90.06 193 ALA A N 1
ATOM 1496 C CA . ALA A 1 193 ? -16.717 7.606 10.244 1.00 90.06 193 ALA A CA 1
ATOM 1497 C C . ALA A 1 193 ? -18.123 7.090 10.593 1.00 90.06 193 ALA A C 1
ATOM 1499 O O . ALA A 1 193 ? -18.755 7.612 11.513 1.00 90.06 193 ALA A O 1
ATOM 1500 N N . ARG A 1 194 ? -18.585 6.023 9.923 1.00 87.38 194 ARG A N 1
ATOM 1501 C CA . ARG A 1 194 ? -19.863 5.364 10.229 1.00 87.38 194 ARG A CA 1
ATOM 1502 C C . ARG A 1 194 ? -19.854 4.717 11.614 1.00 87.38 194 ARG A C 1
ATOM 1504 O O . ARG A 1 194 ? -20.850 4.830 12.319 1.00 87.38 194 ARG A O 1
ATOM 1511 N N . VAL A 1 195 ? -18.745 4.102 12.045 1.00 85.62 195 VAL A N 1
ATOM 1512 C CA . VAL A 1 195 ? -18.609 3.615 13.433 1.00 85.62 195 VAL A CA 1
ATOM 1513 C C . VAL A 1 195 ? -18.778 4.760 14.423 1.00 85.62 195 VAL A C 1
ATOM 1515 O O . VAL A 1 195 ? -19.550 4.631 15.370 1.00 85.62 195 VAL A O 1
ATOM 1518 N N . THR A 1 196 ? -18.070 5.874 14.222 1.00 83.62 196 THR A N 1
ATOM 1519 C CA . THR A 1 196 ? -18.147 7.025 15.129 1.00 83.62 196 THR A CA 1
ATOM 1520 C C . THR A 1 196 ? -19.565 7.588 15.181 1.00 83.62 196 THR A C 1
ATOM 1522 O O . THR A 1 196 ? -20.064 7.875 16.264 1.00 83.62 196 THR A O 1
ATOM 1525 N N . GLU A 1 197 ? -20.251 7.690 14.041 1.00 85.44 197 GLU A N 1
ATOM 1526 C CA . GLU A 1 197 ? -21.653 8.111 14.002 1.00 85.44 197 GLU A CA 1
ATOM 1527 C C . GLU A 1 197 ? -22.558 7.146 14.785 1.00 85.44 197 GLU A C 1
ATOM 1529 O O . GLU A 1 197 ? -23.347 7.585 15.624 1.00 85.44 197 GLU A O 1
ATOM 1534 N N . LEU A 1 198 ? -22.421 5.836 14.566 1.00 84.06 198 LEU A N 1
ATOM 1535 C CA . LEU A 1 198 ? -23.218 4.814 15.249 1.00 84.06 198 LEU A CA 1
ATOM 1536 C C . LEU A 1 198 ? -22.958 4.777 16.757 1.00 84.06 198 LEU A C 1
ATOM 1538 O O . LEU A 1 198 ? -23.902 4.621 17.525 1.00 84.06 198 LEU A O 1
ATOM 1542 N N . GLY A 1 199 ? -21.713 4.994 17.188 1.00 71.50 199 GLY A N 1
ATOM 1543 C CA . GLY A 1 199 ? -21.343 5.079 18.602 1.00 71.50 199 GLY A CA 1
ATOM 1544 C C . GLY A 1 199 ? -22.006 6.248 19.339 1.00 71.50 199 GLY A C 1
ATOM 1545 O O . GLY A 1 199 ? -22.242 6.155 20.540 1.00 71.50 199 GLY A O 1
ATOM 1546 N N . THR A 1 200 ? -22.381 7.322 18.632 1.00 74.56 200 THR A N 1
ATOM 1547 C CA . THR A 1 200 ? -23.141 8.442 19.225 1.00 74.56 200 THR A CA 1
ATOM 1548 C C . THR A 1 200 ? -24.645 8.181 19.335 1.00 74.56 200 THR A C 1
ATOM 1550 O O . THR A 1 200 ? -25.344 8.904 20.048 1.00 74.56 200 THR A O 1
ATOM 1553 N N . ARG A 1 201 ? -25.171 7.158 18.647 1.00 74.81 201 ARG A N 1
ATOM 1554 C CA . ARG A 1 201 ? -26.591 6.795 18.695 1.00 74.81 201 ARG A CA 1
ATOM 1555 C C . ARG A 1 201 ? -26.830 5.711 19.740 1.00 74.81 201 ARG A C 1
ATOM 1557 O O . ARG A 1 201 ? -26.123 4.714 19.825 1.00 74.81 201 ARG A O 1
ATOM 1564 N N . VAL A 1 202 ? -27.909 5.856 20.501 1.00 58.81 202 VAL A N 1
ATOM 1565 C CA . VAL A 1 202 ? -28.354 4.820 21.437 1.00 58.81 202 VAL A CA 1
ATOM 1566 C C . VAL A 1 202 ? -29.028 3.688 20.643 1.00 58.81 202 VAL A C 1
ATOM 1568 O O . VAL A 1 202 ? -30.186 3.826 20.259 1.00 58.81 202 VAL A O 1
ATOM 1571 N N . GLY A 1 203 ? -28.327 2.566 20.408 1.00 59.25 203 GLY A N 1
ATOM 1572 C CA . GLY A 1 203 ? -28.984 1.262 20.184 1.00 59.25 203 GLY A CA 1
ATOM 1573 C C . GLY A 1 203 ? -28.794 0.484 18.866 1.00 59.25 203 GLY A C 1
ATOM 1574 O O . GLY A 1 203 ? -29.701 -0.269 18.521 1.00 59.25 203 GLY A O 1
ATOM 1575 N N . GLY A 1 204 ? -27.667 0.563 18.146 1.00 65.06 204 GLY A N 1
ATOM 1576 C CA . GLY A 1 204 ? -27.510 -0.121 16.842 1.00 65.06 204 GLY A CA 1
ATOM 1577 C C . GLY A 1 204 ? -26.405 -1.187 16.740 1.00 65.06 204 GLY A C 1
ATOM 1578 O O . GLY A 1 204 ? -25.424 -0.965 16.041 1.00 65.06 204 GLY A O 1
ATOM 1579 N N . VAL A 1 205 ? -26.537 -2.366 17.369 1.00 72.25 205 VAL A N 1
ATOM 1580 C CA . VAL A 1 205 ? -25.534 -3.459 17.210 1.00 72.25 205 VAL A CA 1
ATOM 1581 C C . VAL A 1 205 ? -25.547 -4.060 15.792 1.00 72.25 205 VAL A C 1
ATOM 1583 O O . VAL A 1 205 ? -24.492 -4.345 15.239 1.00 72.25 205 VAL A O 1
ATOM 1586 N N . ALA A 1 206 ? -26.720 -4.192 15.162 1.00 77.44 206 ALA A N 1
ATOM 1587 C CA . ALA A 1 206 ? -26.836 -4.758 13.810 1.00 77.44 206 ALA A CA 1
ATOM 1588 C C . ALA A 1 206 ? -26.182 -3.878 12.725 1.00 77.44 206 ALA A C 1
ATOM 1590 O O . ALA A 1 206 ? -25.619 -4.387 11.761 1.00 77.44 206 ALA A O 1
ATOM 1591 N N . GLU A 1 207 ? -26.226 -2.556 12.894 1.00 80.62 207 GLU A N 1
ATOM 1592 C CA . GLU A 1 207 ? -25.601 -1.595 11.976 1.00 80.62 207 GLU A CA 1
ATOM 1593 C C . GLU A 1 207 ? -24.067 -1.635 12.098 1.00 80.62 207 GLU A C 1
ATOM 1595 O O . GLU A 1 207 ? -23.353 -1.442 11.116 1.00 80.62 207 GLU A O 1
ATOM 1600 N N . LEU A 1 208 ? -23.542 -1.968 13.283 1.00 83.44 208 LEU A N 1
ATOM 1601 C CA . LEU A 1 208 ? -22.110 -2.195 13.475 1.00 83.44 208 LEU A CA 1
ATOM 1602 C C . LEU A 1 208 ? -21.605 -3.466 12.804 1.00 83.44 208 LEU A C 1
ATOM 1604 O O . LEU A 1 208 ? -20.453 -3.489 12.382 1.00 83.44 208 LEU A O 1
ATOM 1608 N N . ASP A 1 209 ? -22.433 -4.500 12.665 1.00 85.06 209 ASP A N 1
ATOM 1609 C CA . ASP A 1 209 ? -22.035 -5.709 11.939 1.00 85.06 209 ASP A CA 1
ATOM 1610 C C . ASP A 1 209 ? -21.816 -5.437 10.448 1.00 85.06 209 ASP A C 1
ATOM 1612 O O . ASP A 1 209 ? -20.885 -5.982 9.851 1.00 85.06 209 ASP A O 1
ATOM 1616 N N . GLU A 1 210 ? -22.607 -4.541 9.854 1.00 87.75 210 GLU A N 1
ATOM 1617 C CA . GLU A 1 210 ? -22.386 -4.077 8.482 1.00 87.75 210 GLU A CA 1
ATOM 1618 C C . GLU A 1 210 ? -21.057 -3.316 8.362 1.00 87.75 210 GLU A C 1
ATOM 1620 O O . GLU A 1 210 ? -20.284 -3.535 7.424 1.00 87.75 210 GLU A O 1
ATOM 1625 N N . VAL A 1 211 ? -20.735 -2.470 9.346 1.00 86.50 211 VAL A N 1
ATOM 1626 C CA . VAL A 1 211 ? -19.456 -1.749 9.364 1.00 86.50 211 VAL A CA 1
ATOM 1627 C C . VAL A 1 211 ? -18.273 -2.689 9.585 1.00 86.50 211 VAL A C 1
ATOM 1629 O O . VAL A 1 211 ? -17.265 -2.578 8.886 1.00 86.50 211 VAL A O 1
ATOM 1632 N N . ALA A 1 212 ? -18.404 -3.655 10.492 1.00 86.69 212 ALA A N 1
ATOM 1633 C CA . ALA A 1 212 ? -17.411 -4.699 10.717 1.00 86.69 212 ALA A CA 1
ATOM 1634 C C . ALA A 1 212 ? -17.146 -5.495 9.432 1.00 86.69 212 ALA A C 1
ATOM 1636 O O . ALA A 1 212 ? -15.993 -5.751 9.080 1.00 86.69 212 ALA A O 1
ATOM 1637 N N . ALA A 1 213 ? -18.202 -5.837 8.687 1.00 88.88 213 ALA A N 1
ATOM 1638 C CA . ALA A 1 213 ? -18.081 -6.506 7.398 1.00 88.88 213 ALA A CA 1
ATOM 1639 C C . ALA A 1 213 ? -17.357 -5.633 6.358 1.00 88.88 213 ALA A C 1
ATOM 1641 O O . ALA A 1 213 ? -16.526 -6.155 5.610 1.00 88.88 213 ALA A O 1
ATOM 1642 N N . SER A 1 214 ? -17.621 -4.321 6.340 1.00 89.69 214 SER A N 1
ATOM 1643 C CA . SER A 1 214 ? -16.942 -3.355 5.464 1.00 89.69 214 SER A CA 1
ATOM 1644 C C . SER A 1 214 ? -15.451 -3.219 5.788 1.00 89.69 214 SER A C 1
ATOM 1646 O O . SER A 1 214 ? -14.619 -3.309 4.886 1.00 89.69 214 SER A O 1
ATOM 1648 N N . ILE A 1 215 ? -15.085 -3.069 7.066 1.00 90.94 215 ILE A N 1
ATOM 1649 C CA . ILE A 1 215 ? -13.678 -3.019 7.503 1.00 90.94 215 ILE A CA 1
ATOM 1650 C C . ILE A 1 215 ? -12.986 -4.337 7.158 1.00 90.94 215 ILE A C 1
ATOM 1652 O O . ILE A 1 215 ? -11.934 -4.334 6.523 1.00 90.94 215 ILE A O 1
ATOM 1656 N N . GLY A 1 216 ? -13.611 -5.473 7.478 1.00 89.75 216 GLY A N 1
ATOM 1657 C CA . GLY A 1 216 ? -13.083 -6.789 7.127 1.00 89.75 216 GLY A CA 1
ATOM 1658 C C . GLY A 1 216 ? -12.909 -6.985 5.617 1.00 89.75 216 GLY A C 1
ATOM 1659 O O . GLY A 1 216 ? -11.971 -7.656 5.196 1.00 89.75 216 GLY A O 1
ATOM 1660 N N . PHE A 1 217 ? -13.777 -6.397 4.787 1.00 93.19 217 PHE A N 1
ATOM 1661 C CA . PHE A 1 217 ? -13.599 -6.376 3.334 1.00 93.19 217 PHE A CA 1
ATOM 1662 C C . PHE A 1 217 ? -12.354 -5.578 2.935 1.00 93.19 217 PHE A C 1
ATOM 1664 O O . PHE A 1 217 ? -11.515 -6.114 2.219 1.00 93.19 217 PHE A O 1
ATOM 1671 N N . VAL A 1 218 ? -12.182 -4.355 3.445 1.00 93.81 218 VAL A N 1
ATOM 1672 C CA . VAL A 1 218 ? -10.997 -3.529 3.154 1.00 93.81 218 VAL A CA 1
ATOM 1673 C C . VAL A 1 218 ? -9.705 -4.235 3.568 1.00 93.81 218 VAL A C 1
ATOM 1675 O O . VAL A 1 218 ? -8.753 -4.254 2.795 1.00 93.81 218 VAL A O 1
ATOM 1678 N N . VAL A 1 219 ? -9.670 -4.868 4.744 1.00 92.50 219 VAL A N 1
ATOM 1679 C CA . VAL A 1 219 ? -8.486 -5.614 5.206 1.00 92.50 219 VAL A CA 1
ATOM 1680 C C . VAL A 1 219 ? -8.145 -6.776 4.275 1.00 92.50 219 VAL A C 1
ATOM 1682 O O . VAL A 1 219 ? -6.979 -6.948 3.927 1.00 92.50 219 VAL A O 1
ATOM 1685 N N . ARG A 1 220 ? -9.148 -7.541 3.825 1.00 93.44 220 ARG A N 1
ATOM 1686 C CA . ARG A 1 220 ? -8.933 -8.625 2.852 1.00 93.44 220 ARG A CA 1
ATOM 1687 C C . ARG A 1 220 ? -8.433 -8.104 1.510 1.00 93.44 220 ARG A C 1
ATOM 1689 O O . ARG A 1 220 ? -7.561 -8.728 0.918 1.00 93.44 220 ARG A O 1
ATOM 1696 N N . GLU A 1 221 ? -8.944 -6.972 1.038 1.00 95.62 221 GLU A N 1
ATOM 1697 C CA . GLU A 1 221 ? -8.469 -6.359 -0.206 1.00 95.62 221 GLU A CA 1
ATOM 1698 C C . GLU A 1 221 ? -7.043 -5.806 -0.067 1.00 95.62 221 GLU A C 1
ATOM 1700 O O . GLU A 1 221 ? -6.242 -5.954 -0.984 1.00 95.62 221 GLU A O 1
ATOM 1705 N N . LEU A 1 222 ? -6.677 -5.235 1.088 1.00 93.19 222 LEU A N 1
ATOM 1706 C CA . LEU A 1 222 ? -5.296 -4.825 1.375 1.00 93.19 222 LEU A CA 1
ATOM 1707 C C . LEU A 1 222 ? -4.348 -6.030 1.398 1.00 93.19 222 LEU A C 1
ATOM 1709 O O . LEU A 1 222 ? -3.246 -5.960 0.852 1.00 93.19 222 LEU A O 1
ATOM 1713 N N . GLU A 1 223 ? -4.774 -7.144 1.993 1.00 91.31 223 GLU A N 1
ATOM 1714 C CA . GLU A 1 223 ? -4.022 -8.398 1.960 1.00 91.31 223 GLU A CA 1
ATOM 1715 C C . GLU A 1 223 ? -3.907 -8.948 0.531 1.00 91.31 223 GLU A C 1
ATOM 1717 O O . GLU A 1 223 ? -2.821 -9.354 0.119 1.00 91.31 223 GLU A O 1
ATOM 1722 N N . ALA A 1 224 ? -4.990 -8.929 -0.247 1.00 92.75 224 ALA A N 1
ATOM 1723 C CA . ALA A 1 224 ? -4.989 -9.375 -1.637 1.00 92.75 224 ALA A CA 1
ATOM 1724 C C . ALA A 1 224 ? -4.059 -8.519 -2.505 1.00 92.75 224 ALA A C 1
ATOM 1726 O O . ALA A 1 224 ? -3.257 -9.066 -3.263 1.00 92.75 224 ALA A O 1
ATOM 1727 N N . LEU A 1 225 ? -4.099 -7.194 -2.345 1.00 91.69 225 LEU A N 1
ATOM 1728 C CA . LEU A 1 225 ? -3.175 -6.265 -2.990 1.00 91.69 225 LEU A CA 1
ATOM 1729 C C . LEU A 1 225 ? -1.732 -6.598 -2.610 1.00 91.69 225 LEU A C 1
ATOM 1731 O O . LEU A 1 225 ? -0.877 -6.762 -3.477 1.00 91.69 225 LEU A O 1
ATOM 1735 N N . ARG A 1 226 ? -1.454 -6.749 -1.314 1.00 89.25 226 ARG A N 1
ATOM 1736 C CA . ARG A 1 226 ? -0.129 -7.111 -0.805 1.00 89.25 226 ARG A CA 1
ATOM 1737 C C . ARG A 1 226 ? 0.390 -8.410 -1.425 1.00 89.25 226 ARG A C 1
ATOM 1739 O O . ARG A 1 226 ? 1.532 -8.447 -1.874 1.00 89.25 226 ARG A O 1
ATOM 1746 N N . LEU A 1 227 ? -0.441 -9.448 -1.472 1.00 88.62 227 LEU A N 1
ATOM 1747 C CA . LEU A 1 227 ? -0.097 -10.732 -2.082 1.00 88.62 227 LEU A CA 1
ATOM 1748 C C . LEU A 1 227 ? 0.113 -10.599 -3.594 1.00 88.62 227 LEU A C 1
ATOM 1750 O O . LEU A 1 227 ? 1.081 -11.138 -4.120 1.00 88.62 227 LEU A O 1
ATOM 1754 N N . GLY A 1 228 ? -0.729 -9.831 -4.288 1.00 87.88 228 GLY A N 1
ATOM 1755 C CA . GLY A 1 228 ? -0.569 -9.545 -5.715 1.00 87.88 228 GLY A CA 1
ATOM 1756 C C . GLY A 1 228 ? 0.723 -8.790 -6.041 1.00 87.88 228 GLY A C 1
ATOM 1757 O O . GLY A 1 228 ? 1.281 -8.952 -7.127 1.00 87.88 228 GLY A O 1
ATOM 1758 N N . LEU A 1 229 ? 1.227 -7.997 -5.093 1.00 86.00 229 LEU A N 1
ATOM 1759 C CA . LEU A 1 229 ? 2.528 -7.343 -5.185 1.00 86.00 229 LEU A CA 1
ATOM 1760 C C . LEU A 1 229 ? 3.703 -8.303 -4.896 1.00 86.00 229 LEU A C 1
ATOM 1762 O O . LEU A 1 229 ? 4.760 -8.127 -5.498 1.00 86.00 229 LEU A O 1
ATOM 1766 N N . ASP A 1 230 ? 3.521 -9.318 -4.041 1.00 78.88 230 ASP A N 1
ATOM 1767 C CA . ASP A 1 230 ? 4.539 -10.332 -3.691 1.00 78.88 230 ASP A CA 1
ATOM 1768 C C . ASP A 1 230 ? 4.726 -11.430 -4.745 1.00 78.88 230 ASP A C 1
ATOM 1770 O O . ASP A 1 230 ? 5.857 -11.819 -5.044 1.00 78.88 230 ASP A O 1
ATOM 1774 N N . ASP A 1 231 ? 3.631 -11.955 -5.305 1.00 66.38 231 ASP A N 1
ATOM 1775 C CA . ASP A 1 231 ? 3.622 -13.202 -6.095 1.00 66.38 231 ASP A CA 1
ATOM 1776 C C . ASP A 1 231 ? 4.445 -13.109 -7.400 1.00 66.38 231 ASP A C 1
ATOM 1778 O O . ASP A 1 231 ? 4.679 -14.091 -8.102 1.00 66.38 231 ASP A O 1
ATOM 1782 N N . VAL A 1 232 ? 4.947 -11.915 -7.725 1.00 54.50 232 VAL A N 1
ATOM 1783 C CA . VAL A 1 232 ? 5.726 -11.637 -8.934 1.00 54.50 232 VAL A CA 1
ATOM 1784 C C . VAL A 1 232 ? 7.234 -11.528 -8.669 1.00 54.50 232 VAL A C 1
ATOM 1786 O O . VAL A 1 232 ? 8.012 -11.717 -9.603 1.00 54.50 232 VAL A O 1
ATOM 1789 N N . GLU A 1 233 ? 7.684 -11.309 -7.427 1.00 50.31 233 GLU A N 1
ATOM 1790 C CA . GLU A 1 233 ? 9.117 -11.407 -7.083 1.00 50.31 233 GLU A CA 1
ATOM 1791 C C . GLU A 1 233 ? 9.605 -12.865 -7.041 1.00 50.31 233 GLU A C 1
ATOM 1793 O O . GLU A 1 233 ? 10.779 -13.127 -7.286 1.00 50.31 233 GLU A O 1
ATOM 1798 N N . GLY A 1 234 ? 8.708 -13.828 -6.793 1.00 37.22 234 GLY A N 1
ATOM 1799 C CA . GLY A 1 234 ? 9.032 -15.260 -6.760 1.00 37.22 234 GLY A CA 1
ATOM 1800 C C . GLY A 1 234 ? 9.118 -15.952 -8.129 1.00 37.22 234 GLY A C 1
ATOM 1801 O O . GLY A 1 234 ? 9.543 -17.105 -8.194 1.00 37.22 234 GLY A O 1
ATOM 1802 N N . ALA A 1 235 ? 8.716 -15.276 -9.210 1.00 33.62 235 ALA A N 1
ATOM 1803 C CA . ALA A 1 235 ? 8.648 -15.834 -10.567 1.00 33.62 235 ALA A CA 1
ATOM 1804 C C . ALA A 1 235 ? 9.739 -15.303 -11.524 1.00 33.62 235 ALA A C 1
ATOM 1806 O O . ALA A 1 235 ? 9.677 -15.585 -12.725 1.00 33.62 235 ALA A O 1
ATOM 1807 N N . ALA A 1 236 ? 10.706 -14.531 -11.014 1.00 30.33 236 ALA A N 1
ATOM 1808 C CA . ALA A 1 236 ? 11.806 -13.934 -11.778 1.00 30.33 236 ALA A CA 1
ATOM 1809 C C . ALA A 1 236 ? 13.152 -14.629 -11.521 1.00 30.33 236 ALA A C 1
ATOM 1811 O O . ALA A 1 236 ? 13.467 -14.916 -10.345 1.00 30.33 236 ALA A O 1
#

Radius of gyration: 26.49 Å; chains: 1; bounding box: 68×52×67 Å

Foldseek 3Di:
DDDDDDDDPPPDPDDPVNCCVLVVQLVVCCVVPVDPVVSVVVSVVVVVVVVVVVVVVVVVVVPPDDDQDLVVADPPLSVLLVLLVVLLVLLVVLLVPFDDDPLSVLSVVLSVLSVLLSVLSSLLSVLLRVLVVVLVVQPLVVLVVVLVPDDPPDPCNVVSVVSNVVSVVSVVLSVVSVVLSVVLSVLSNVLSVQSSVVSVDPDDPPSSVVSSVSSNVSSVSSVVSSVVSVVVVVVD